Protein AF-0000000077150162 (afdb_homodimer)

InterPro domains:
  IPR000835 MarR-type HTH domain [PF01047] (30-87)
  IPR000835 MarR-type HTH domain [PS50995] (3-135)
  IPR000835 MarR-type HTH domain [SM00347] (23-123)
  IPR023187 Transcriptional regulator MarR-type, conserved site [PS01117] (62-96)
  IPR036388 Winged helix-like DNA-binding domain superfamily [G3DSA:1.10.10.10] (2-141)
  IPR036390 Winged helix DNA-binding domain superfamily [SSF46785] (6-136)

pLDDT: mean 90.45, std 6.94, range [43.41, 97.62]

Radius of gyration: 21.27 Å; Cα contacts (8 Å, |Δi|>4): 300; chains: 2; bounding box: 48×48×64 Å

Foldseek 3Di:
DDPCPVVVVVVVCVVVLVVLLQVLCVVVVHHPPLLVVLVVCVVVFFDWLVVVCVVVVHDSVVSVVNVVVCVVVVQWDWAADVPGRVIITIHGDPNVVVVNVVSVVSVVVSVCVVCPPPDPVRVVVVVVVVVVVVVCVVPDDPDD/DDPCPVVVVVVVVVVVLVVLLQVLCVVVVHHPPLLVVLVVCVVVFFDWLVVVCVVVVHDSVVSVVNVVVCVVVVQWDWAADVPGRPIITIHGDPVVVVVNVVSVVSVVVSVCVVCPPPDPVRVVVVVVVVVVVVVCVVPDDPDD

Structure (mmCIF, N/CA/C/O backbone):
data_AF-0000000077150162-model_v1
#
loop_
_entity.id
_entity.type
_entity.pdbx_description
1 polymer 'Transcriptional regulator, MarR family'
#
loop_
_atom_site.group_PDB
_atom_site.id
_atom_site.type_symbol
_atom_site.label_atom_id
_atom_site.label_alt_id
_atom_site.label_comp_id
_atom_site.label_asym_id
_atom_site.label_entity_id
_atom_site.label_seq_id
_atom_site.pdbx_PDB_ins_code
_atom_site.Cartn_x
_atom_site.Cartn_y
_atom_site.Cartn_z
_atom_site.occupancy
_atom_site.B_iso_or_equiv
_atom_site.auth_seq_id
_atom_site.auth_comp_id
_atom_site.auth_asym_id
_atom_site.auth_atom_id
_atom_site.pdbx_PDB_model_num
ATOM 1 N N . MET A 1 1 ? -20.656 9.492 11.039 1 71.88 1 MET A N 1
ATOM 2 C CA . MET A 1 1 ? -19.297 8.961 10.945 1 71.88 1 MET A CA 1
ATOM 3 C C . MET A 1 1 ? -18.266 10.07 11.086 1 71.88 1 MET A C 1
ATOM 5 O O . MET A 1 1 ? -18.453 11.18 10.586 1 71.88 1 MET A O 1
ATOM 9 N N . GLU A 1 2 ? -17.266 9.836 11.992 1 78.44 2 GLU A N 1
ATOM 10 C CA . GLU A 1 2 ? -16.219 10.836 12.188 1 78.44 2 GLU A CA 1
ATOM 11 C C . GLU A 1 2 ? -15.398 11.031 10.906 1 78.44 2 GLU A C 1
ATOM 13 O O . GLU A 1 2 ? -15.203 10.086 10.141 1 78.44 2 GLU A O 1
ATOM 18 N N . PRO A 1 3 ? -15.109 12.203 10.719 1 79.25 3 PRO A N 1
ATOM 19 C CA . PRO A 1 3 ? -14.289 12.445 9.531 1 79.25 3 PRO A CA 1
ATOM 20 C C . PRO A 1 3 ? -13.047 11.562 9.484 1 79.25 3 PRO A C 1
ATOM 22 O O . PRO A 1 3 ? -12.477 11.234 10.531 1 79.25 3 PRO A O 1
ATOM 25 N N . LYS A 1 4 ? -12.75 11.086 8.344 1 85.38 4 LYS A N 1
ATOM 26 C CA . LYS A 1 4 ? -11.523 10.352 8.031 1 85.38 4 LYS A CA 1
ATOM 27 C C . LYS A 1 4 ? -11.617 8.898 8.508 1 85.38 4 LYS A C 1
ATOM 29 O O . LYS A 1 4 ? -10.695 8.109 8.297 1 85.38 4 LYS A O 1
ATOM 34 N N . GLU A 1 5 ? -12.758 8.602 9.156 1 86.38 5 GLU A N 1
ATOM 35 C CA . GLU A 1 5 ? -12.852 7.254 9.711 1 86.38 5 GLU A CA 1
ATOM 36 C C . GLU A 1 5 ? -12.742 6.199 8.609 1 86.38 5 GLU A C 1
ATOM 38 O O . GLU A 1 5 ? -12.039 5.199 8.773 1 86.38 5 GLU A O 1
ATOM 43 N N . LEU A 1 6 ? -13.453 6.426 7.52 1 87.38 6 LEU A N 1
ATOM 44 C CA . LEU A 1 6 ? -13.453 5.465 6.418 1 87.38 6 LEU A CA 1
ATOM 45 C C . LEU A 1 6 ? -12.094 5.414 5.742 1 87.38 6 LEU A C 1
ATOM 47 O O . LEU A 1 6 ? -11.617 4.34 5.371 1 87.38 6 LEU A O 1
ATOM 51 N N . ASN A 1 7 ? -11.539 6.539 5.641 1 87.38 7 ASN A N 1
ATOM 52 C CA . ASN A 1 7 ? -10.195 6.629 5.074 1 87.38 7 ASN A CA 1
ATOM 53 C C . ASN A 1 7 ? -9.18 5.859 5.91 1 87.38 7 ASN A C 1
ATOM 55 O O . ASN A 1 7 ? -8.359 5.109 5.371 1 87.38 7 ASN A O 1
ATOM 59 N N . LEU A 1 8 ? -9.328 6.043 7.207 1 86.5 8 LEU A N 1
ATOM 60 C CA . LEU A 1 8 ? -8.414 5.359 8.117 1 86.5 8 LEU A CA 1
ATOM 61 C C . LEU A 1 8 ? -8.594 3.848 8.031 1 86.5 8 LEU A C 1
ATOM 63 O O . LEU A 1 8 ? -7.605 3.104 8.055 1 86.5 8 LEU A O 1
ATOM 67 N N . LEU A 1 9 ? -9.758 3.438 7.895 1 89.25 9 LEU A N 1
ATOM 68 C CA . LEU A 1 9 ? -10.039 2.01 7.789 1 89.25 9 LEU A CA 1
ATOM 69 C C . LEU A 1 9 ? -9.484 1.441 6.488 1 89.25 9 LEU A C 1
ATOM 71 O O . LEU A 1 9 ? -8.93 0.342 6.473 1 89.25 9 LEU A O 1
ATOM 75 N N . LEU A 1 10 ? -9.672 2.135 5.43 1 90.62 10 LEU A N 1
ATOM 76 C CA . LEU A 1 10 ? -9.133 1.708 4.141 1 90.62 10 LEU A CA 1
ATOM 77 C C . LEU A 1 10 ? -7.617 1.559 4.203 1 90.62 10 LEU A C 1
ATOM 79 O O . LEU A 1 10 ? -7.066 0.566 3.723 1 90.62 10 LEU A O 1
ATOM 83 N N . ILE A 1 11 ? -6.973 2.469 4.852 1 87.25 11 ILE A N 1
ATOM 84 C CA . ILE A 1 11 ? -5.523 2.457 5 1 87.25 11 ILE A CA 1
ATOM 85 C C . ILE A 1 11 ? -5.102 1.258 5.844 1 87.25 11 ILE A C 1
ATOM 87 O O . ILE A 1 11 ? -4.172 0.532 5.484 1 87.25 11 ILE A O 1
ATOM 91 N N . LYS A 1 12 ? -5.809 1.046 6.918 1 88.62 12 LYS A N 1
ATOM 92 C CA . LYS A 1 12 ? -5.492 -0.059 7.816 1 88.62 12 LYS A CA 1
ATOM 93 C C . LYS A 1 12 ? -5.668 -1.405 7.121 1 88.62 12 LYS A C 1
ATOM 95 O O . LYS A 1 12 ? -4.84 -2.305 7.273 1 88.62 12 LYS A O 1
ATOM 100 N N . VAL A 1 13 ? -6.742 -1.544 6.363 1 92.44 13 VAL A N 1
ATOM 101 C CA . VAL A 1 13 ? -7.004 -2.777 5.629 1 92.44 13 VAL A CA 1
ATOM 102 C C . VAL A 1 13 ? -5.906 -3.006 4.594 1 92.44 13 VAL A C 1
ATOM 104 O O . VAL A 1 13 ? -5.379 -4.117 4.477 1 92.44 13 VAL A O 1
ATOM 107 N N . GLY A 1 14 ? -5.602 -1.965 3.852 1 90.44 14 GLY A N 1
ATOM 108 C CA . GLY A 1 14 ? -4.523 -2.076 2.883 1 90.44 14 GLY A CA 1
ATOM 109 C C . GLY A 1 14 ? -3.201 -2.486 3.506 1 90.44 14 GLY A C 1
ATOM 110 O O . GLY A 1 14 ? -2.48 -3.318 2.951 1 90.44 14 GLY A O 1
ATOM 111 N N . ALA A 1 15 ? -2.879 -1.91 4.641 1 86.44 15 ALA A N 1
ATOM 112 C CA . ALA A 1 15 ? -1.613 -2.17 5.32 1 86.44 15 ALA A CA 1
ATOM 113 C C . ALA A 1 15 ? -1.542 -3.611 5.816 1 86.44 15 ALA A C 1
ATOM 115 O O . ALA A 1 15 ? -0.545 -4.301 5.594 1 86.44 15 ALA A O 1
ATOM 116 N N . ILE A 1 16 ? -2.555 -4 6.48 1 89.19 16 ILE A N 1
ATOM 117 C CA . ILE A 1 16 ? -2.533 -5.348 7.043 1 89.19 16 ILE A CA 1
ATOM 118 C C . ILE A 1 16 ? -2.586 -6.379 5.918 1 89.19 16 ILE A C 1
ATOM 120 O O . ILE A 1 16 ? -1.964 -7.438 6.012 1 89.19 16 ILE A O 1
ATOM 124 N N . HIS A 1 17 ? -3.375 -6.164 4.879 1 91.88 17 HIS A N 1
ATOM 125 C CA . HIS A 1 17 ? -3.416 -7.035 3.709 1 91.88 17 HIS A CA 1
ATOM 126 C C . HIS A 1 17 ? -2.025 -7.223 3.111 1 91.88 17 HIS A C 1
ATOM 128 O O . HIS A 1 17 ? -1.618 -8.352 2.818 1 91.88 17 HIS A O 1
ATOM 134 N N . ARG A 1 18 ? -1.363 -6.176 2.893 1 88.25 18 ARG A N 1
ATOM 135 C CA . ARG A 1 18 ? -0.017 -6.215 2.332 1 88.25 18 ARG A CA 1
ATOM 136 C C . ARG A 1 18 ? 0.928 -7.008 3.227 1 88.25 18 ARG A C 1
ATOM 138 O O . ARG A 1 18 ? 1.722 -7.816 2.74 1 88.25 18 ARG A O 1
ATOM 145 N N . ARG A 1 19 ? 0.828 -6.754 4.48 1 88.38 19 ARG A N 1
ATOM 146 C CA . ARG A 1 19 ? 1.697 -7.438 5.434 1 88.38 19 ARG A CA 1
ATOM 147 C C . ARG A 1 19 ? 1.446 -8.945 5.426 1 88.38 19 ARG A C 1
ATOM 149 O O . ARG A 1 19 ? 2.389 -9.734 5.367 1 88.38 19 ARG A O 1
ATOM 156 N N . LYS A 1 20 ? 0.223 -9.281 5.516 1 90.19 20 LYS A N 1
ATOM 157 C CA . LYS A 1 20 ? -0.131 -10.695 5.535 1 90.19 20 LYS A CA 1
ATOM 158 C C . LYS A 1 20 ? 0.252 -11.375 4.223 1 90.19 20 LYS A C 1
ATOM 160 O O . LYS A 1 20 ? 0.772 -12.492 4.227 1 90.19 20 LYS A O 1
ATOM 165 N N . SER A 1 21 ? 0.033 -10.742 3.115 1 91.88 21 SER A N 1
ATOM 166 C CA . SER A 1 21 ? 0.43 -11.273 1.817 1 91.88 21 SER A CA 1
ATOM 167 C C . SER A 1 21 ? 1.943 -11.445 1.728 1 91.88 21 SER A C 1
ATOM 169 O O . SER A 1 21 ? 2.434 -12.484 1.277 1 91.88 21 SER A O 1
ATOM 171 N N . ALA A 1 22 ? 2.633 -10.453 2.178 1 89.25 22 ALA A N 1
ATOM 172 C CA . ALA A 1 22 ? 4.094 -10.484 2.152 1 89.25 22 ALA A CA 1
ATOM 173 C C . ALA A 1 22 ? 4.625 -11.672 2.957 1 89.25 22 ALA A C 1
ATOM 175 O O . ALA A 1 22 ? 5.562 -12.344 2.527 1 89.25 22 ALA A O 1
ATOM 176 N N . ASN A 1 23 ? 4.02 -11.852 4.082 1 90.44 23 ASN A N 1
ATOM 177 C CA . ASN A 1 23 ? 4.414 -12.984 4.914 1 90.44 23 ASN A CA 1
ATOM 178 C C . ASN A 1 23 ? 4.227 -14.312 4.176 1 90.44 23 ASN A C 1
ATOM 180 O O . ASN A 1 23 ? 5.074 -15.203 4.27 1 90.44 23 ASN A O 1
ATOM 184 N N . GLU A 1 24 ? 3.189 -14.43 3.49 1 92.56 24 GLU A N 1
ATOM 185 C CA . GLU A 1 24 ? 2.924 -15.648 2.73 1 92.56 24 GLU A CA 1
ATOM 186 C C . GLU A 1 24 ? 3.893 -15.789 1.56 1 92.56 24 GLU A C 1
ATOM 188 O O . GLU A 1 24 ? 4.359 -16.891 1.264 1 92.56 24 GLU A O 1
ATOM 193 N N . PHE A 1 25 ? 4.184 -14.703 0.951 1 92.5 25 PHE A N 1
ATOM 194 C CA . PHE A 1 25 ? 5.133 -14.719 -0.156 1 92.5 25 PHE A CA 1
ATOM 195 C C . PHE A 1 25 ? 6.52 -15.133 0.325 1 92.5 25 PHE A C 1
ATOM 197 O O . PHE A 1 25 ? 7.215 -15.898 -0.345 1 92.5 25 PHE A O 1
ATOM 204 N N . MET A 1 26 ? 6.859 -14.641 1.448 1 90.69 26 MET A N 1
ATOM 205 C CA . MET A 1 26 ? 8.172 -14.938 2.012 1 90.69 26 MET A CA 1
ATOM 206 C C . MET A 1 26 ? 8.328 -16.422 2.281 1 90.69 26 MET A C 1
ATOM 208 O O . MET A 1 26 ? 9.406 -16.984 2.092 1 90.69 26 MET A O 1
ATOM 212 N N . LYS A 1 27 ? 7.293 -17.031 2.68 1 92.06 27 LYS A N 1
ATOM 213 C CA . LYS A 1 27 ? 7.309 -18.469 2.916 1 92.06 27 LYS A CA 1
ATOM 214 C C . LYS A 1 27 ? 7.59 -19.234 1.624 1 92.06 27 LYS A C 1
ATOM 216 O O . 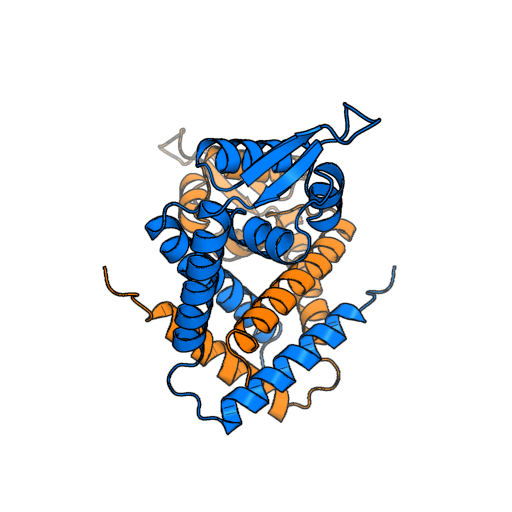LYS A 1 27 ? 7.988 -20.406 1.661 1 92.06 27 LYS A O 1
ATOM 221 N N . GLN A 1 28 ? 7.32 -18.594 0.536 1 92.19 28 GLN A N 1
ATOM 222 C CA . GLN A 1 28 ? 7.531 -19.219 -0.767 1 92.19 28 GLN A CA 1
ATOM 223 C C . GLN A 1 28 ? 8.773 -18.656 -1.45 1 92.19 28 GLN A C 1
ATOM 225 O O . GLN A 1 28 ? 8.914 -18.75 -2.672 1 92.19 28 GLN A O 1
ATOM 230 N N . GLU A 1 29 ? 9.594 -17.891 -0.661 1 91.56 29 GLU A N 1
ATOM 231 C CA . GLU A 1 29 ? 10.867 -17.344 -1.112 1 91.56 29 GLU A CA 1
ATOM 232 C C . GLU A 1 29 ? 10.664 -16.266 -2.176 1 91.56 29 GLU A C 1
ATOM 234 O O . GLU A 1 29 ? 11.422 -16.188 -3.141 1 91.56 29 GLU A O 1
ATOM 239 N N . LEU A 1 30 ? 9.531 -15.648 -2.08 1 91.44 30 LEU A N 1
ATOM 240 C CA . LEU A 1 30 ? 9.266 -14.508 -2.945 1 91.44 30 LEU A CA 1
ATOM 241 C C . LEU A 1 30 ? 9.375 -13.203 -2.17 1 91.44 30 LEU A C 1
ATOM 243 O O . LEU A 1 30 ? 8.789 -13.062 -1.093 1 91.44 30 LEU A O 1
ATOM 247 N N . SER A 1 31 ? 10.203 -12.344 -2.656 1 84.44 31 SER A N 1
ATOM 248 C CA . SER A 1 31 ? 10.398 -11.055 -2 1 84.44 31 SER A CA 1
ATOM 249 C C . SER A 1 31 ? 9.445 -10 -2.555 1 84.44 31 SER A C 1
ATOM 251 O O . SER A 1 31 ? 8.695 -10.266 -3.494 1 84.44 31 SER A O 1
ATOM 253 N N . SER A 1 32 ? 9.656 -8.773 -1.962 1 79.94 32 SER A N 1
ATOM 254 C CA . SER A 1 32 ? 8.773 -7.68 -2.344 1 79.94 32 SER A CA 1
ATOM 255 C C . SER A 1 32 ? 8.914 -7.344 -3.824 1 79.94 32 SER A C 1
ATOM 257 O O . SER A 1 32 ? 10.023 -7.363 -4.367 1 79.94 32 SER A O 1
ATOM 259 N N . GLY A 1 33 ? 7.797 -7.223 -4.504 1 86.94 33 GLY A N 1
ATOM 260 C CA . GLY A 1 33 ? 7.773 -6.82 -5.902 1 86.94 33 GLY A CA 1
ATOM 261 C C . GLY A 1 33 ? 7.711 -7.992 -6.859 1 86.94 33 GLY A C 1
ATOM 262 O O . GLY A 1 33 ? 7.211 -7.859 -7.98 1 86.94 33 GLY A O 1
ATOM 263 N N . GLN A 1 34 ? 8.25 -9.125 -6.449 1 92.06 34 GLN A N 1
ATOM 264 C CA . GLN A 1 34 ? 8.352 -10.273 -7.344 1 92.06 34 GLN A CA 1
ATOM 265 C C . GLN A 1 34 ? 6.965 -10.797 -7.723 1 92.06 34 GLN A C 1
ATOM 267 O O . GLN A 1 34 ? 6.707 -11.102 -8.891 1 92.06 34 GLN A O 1
ATOM 272 N N . PRO A 1 35 ? 6.102 -10.898 -6.73 1 92.06 35 PRO A N 1
ATOM 273 C CA . PRO A 1 35 ? 4.762 -11.359 -7.102 1 92.06 35 PRO A CA 1
ATOM 274 C C . PRO A 1 35 ? 4.105 -10.477 -8.156 1 92.06 35 PRO A C 1
ATOM 276 O O . PRO A 1 35 ? 3.465 -10.992 -9.078 1 92.06 35 PRO A O 1
ATOM 279 N N . ARG A 1 36 ? 4.285 -9.336 -8.07 1 88.25 36 ARG A N 1
ATOM 280 C CA . ARG A 1 36 ? 3.729 -8.391 -9.039 1 88.25 36 ARG A CA 1
ATOM 281 C C . ARG A 1 36 ? 4.371 -8.578 -10.406 1 88.25 36 ARG A C 1
ATOM 283 O O . ARG A 1 36 ? 3.684 -8.531 -11.43 1 88.25 36 ARG A O 1
ATOM 290 N N . ILE A 1 37 ? 5.617 -8.703 -10.414 1 92.12 37 ILE A N 1
ATOM 291 C CA . ILE A 1 37 ? 6.336 -8.891 -11.672 1 92.12 37 ILE A CA 1
ATOM 292 C C . ILE A 1 37 ? 5.898 -10.203 -12.328 1 92.12 37 ILE A C 1
ATOM 294 O O . ILE A 1 37 ? 5.699 -10.258 -13.539 1 92.12 37 ILE A O 1
ATOM 298 N N . LEU A 1 38 ? 5.777 -11.219 -11.508 1 94.31 38 LEU A N 1
ATOM 299 C CA . LEU A 1 38 ? 5.309 -12.5 -12.023 1 94.31 38 LEU A CA 1
ATOM 300 C C . LEU A 1 38 ? 3.947 -12.352 -12.695 1 94.31 38 LEU A C 1
ATOM 302 O O . LEU A 1 38 ? 3.721 -12.891 -13.781 1 94.31 38 LEU A O 1
ATOM 306 N N . ASN A 1 39 ? 3.117 -11.625 -12.086 1 90.38 39 ASN A N 1
ATOM 307 C CA . ASN A 1 39 ? 1.794 -11.383 -12.656 1 90.38 39 ASN A CA 1
ATOM 308 C C . ASN A 1 39 ? 1.88 -10.617 -13.969 1 90.38 39 ASN A C 1
ATOM 310 O O . ASN A 1 39 ? 1.205 -10.961 -14.945 1 90.38 39 ASN A O 1
ATOM 314 N N . TYR A 1 40 ? 2.627 -9.633 -13.977 1 90.06 40 TYR A N 1
ATOM 315 C CA . TYR A 1 40 ? 2.803 -8.805 -15.164 1 90.06 40 TYR A CA 1
ATOM 316 C C . TYR A 1 40 ? 3.348 -9.641 -16.328 1 90.06 40 TYR A C 1
ATOM 318 O O . TYR A 1 40 ? 2.826 -9.57 -17.438 1 90.06 40 TYR A O 1
ATOM 326 N N . LEU A 1 41 ? 4.34 -10.406 -16.062 1 93.75 41 LEU A N 1
ATOM 327 C CA . LEU A 1 41 ? 5 -11.195 -17.094 1 93.75 41 LEU A CA 1
ATOM 328 C C . LEU A 1 41 ? 4.082 -12.305 -17.594 1 93.75 41 LEU A C 1
ATOM 330 O O . LEU A 1 41 ? 4.164 -12.695 -18.766 1 93.75 41 LEU A O 1
ATOM 334 N N . PHE A 1 42 ? 3.299 -12.781 -16.703 1 92.31 42 PHE A N 1
ATOM 335 C CA . PHE A 1 42 ? 2.334 -13.797 -17.109 1 92.31 42 PHE A CA 1
ATOM 336 C C . PHE A 1 42 ? 1.442 -13.281 -18.234 1 92.31 42 PHE A C 1
ATOM 338 O O . PHE A 1 42 ? 1.129 -14.016 -19.172 1 92.31 42 PHE A O 1
ATOM 345 N N . GLN A 1 43 ? 1.099 -12.039 -18.156 1 89.31 43 GLN A N 1
ATOM 346 C CA . GLN A 1 43 ? 0.229 -11.43 -19.156 1 89.31 43 GLN A CA 1
ATOM 347 C C . GLN A 1 43 ? 1.043 -10.828 -20.312 1 89.31 43 GLN A C 1
ATOM 349 O O . GLN A 1 43 ? 0.521 -10.617 -21.406 1 89.31 43 GLN A O 1
ATOM 354 N N . ASN A 1 44 ? 2.268 -10.484 -20.047 1 90.81 44 ASN A N 1
ATOM 355 C CA . ASN A 1 44 ? 3.139 -9.805 -21 1 90.81 44 ASN A CA 1
ATOM 356 C C . ASN A 1 44 ? 4.465 -10.539 -21.172 1 90.81 44 ASN A C 1
ATOM 358 O O . ASN A 1 44 ? 5.531 -9.93 -21.078 1 90.81 44 ASN A O 1
ATOM 362 N N . ASN A 1 45 ? 4.309 -11.812 -21.328 1 89.62 45 ASN A N 1
ATOM 363 C CA . ASN A 1 45 ? 5.531 -12.594 -21.469 1 89.62 45 ASN A CA 1
ATOM 364 C C . ASN A 1 45 ? 6.352 -12.156 -22.672 1 89.62 45 ASN A C 1
ATOM 366 O O . ASN A 1 45 ? 5.824 -12.055 -23.781 1 89.62 45 ASN A O 1
ATOM 370 N N . GLY A 1 46 ? 7.555 -11.812 -22.406 1 88.81 46 GLY A N 1
ATOM 371 C CA . GLY A 1 46 ? 8.414 -11.352 -23.5 1 88.81 46 GLY A CA 1
ATOM 372 C C . GLY A 1 46 ? 8.461 -9.836 -23.609 1 88.81 46 GLY A C 1
ATOM 373 O O . GLY A 1 46 ? 8.945 -9.297 -24.594 1 88.81 46 GLY A O 1
ATOM 374 N N . CYS A 1 47 ? 8.047 -9.188 -22.609 1 90.44 47 CYS A N 1
ATOM 375 C CA . CYS A 1 47 ? 8.07 -7.727 -22.625 1 90.44 47 CYS A CA 1
ATOM 376 C C . CYS A 1 47 ? 9.484 -7.195 -22.438 1 90.44 47 CYS A C 1
ATOM 378 O O . CYS A 1 47 ? 10.367 -7.918 -21.969 1 90.44 47 CYS A O 1
ATOM 380 N N . ILE A 1 48 ? 9.633 -5.93 -22.891 1 92.75 48 ILE A N 1
ATOM 381 C CA . ILE A 1 48 ? 10.922 -5.262 -22.75 1 92.75 48 ILE A CA 1
ATOM 382 C C . ILE A 1 48 ? 11.094 -4.758 -21.328 1 92.75 48 ILE A C 1
ATOM 384 O O . ILE A 1 48 ? 10.156 -4.211 -20.734 1 92.75 48 ILE A O 1
ATOM 388 N N . GLN A 1 49 ? 12.305 -5 -20.828 1 93.38 49 GLN A N 1
ATOM 389 C CA . GLN A 1 49 ? 12.578 -4.668 -19.438 1 93.38 49 GLN A CA 1
ATOM 390 C C . GLN A 1 49 ? 12.203 -3.221 -19.125 1 93.38 49 GLN A C 1
ATOM 392 O O . GLN A 1 49 ? 11.609 -2.934 -18.094 1 93.38 49 GLN A O 1
ATOM 397 N N . ARG A 1 50 ? 12.453 -2.305 -20.016 1 89.62 50 ARG A N 1
ATOM 398 C CA . ARG A 1 50 ? 12.195 -0.887 -19.797 1 89.62 50 ARG A CA 1
ATOM 399 C C . ARG A 1 50 ? 10.695 -0.621 -19.672 1 89.62 50 ARG A C 1
ATOM 401 O O . ARG A 1 50 ? 10.289 0.309 -18.969 1 89.62 50 ARG A O 1
ATOM 408 N N . GLU A 1 51 ? 9.93 -1.456 -20.328 1 89.06 51 GLU A N 1
ATOM 409 C CA . GLU A 1 51 ? 8.484 -1.305 -20.281 1 89.06 51 GLU A CA 1
ATOM 410 C C . GLU A 1 51 ? 7.93 -1.67 -18.906 1 89.06 51 GLU A C 1
ATOM 412 O O . GLU A 1 51 ? 6.922 -1.115 -18.469 1 89.06 51 GLU A O 1
ATOM 417 N N . ILE A 1 52 ? 8.602 -2.584 -18.234 1 90.19 52 ILE A N 1
ATOM 418 C CA . ILE A 1 52 ? 8.188 -2.99 -16.891 1 90.19 52 ILE A CA 1
ATOM 419 C C . ILE A 1 52 ? 8.367 -1.824 -15.922 1 90.19 52 ILE A C 1
ATOM 421 O O . ILE A 1 52 ? 7.48 -1.541 -15.117 1 90.19 52 ILE A O 1
ATOM 425 N N . ALA A 1 53 ? 9.492 -1.173 -16.047 1 88.19 53 ALA A N 1
ATOM 426 C CA . ALA A 1 53 ? 9.781 -0.026 -15.188 1 88.19 53 ALA A CA 1
ATOM 427 C C . ALA A 1 53 ? 8.734 1.068 -15.359 1 88.19 53 ALA A C 1
ATOM 429 O O . ALA A 1 53 ? 8.273 1.659 -14.383 1 88.19 53 ALA A O 1
ATOM 430 N N . VAL A 1 54 ? 8.305 1.313 -16.609 1 83.31 54 VAL A N 1
ATOM 431 C CA . VAL A 1 54 ? 7.316 2.332 -16.938 1 83.31 54 VAL A CA 1
ATOM 432 C C . VAL A 1 54 ? 5.961 1.951 -16.344 1 83.31 54 VAL A C 1
ATOM 434 O O . VAL A 1 54 ? 5.32 2.762 -15.672 1 83.31 54 VAL A O 1
ATOM 437 N N . ASP A 1 55 ? 5.633 0.69 -16.531 1 80.69 55 ASP A N 1
ATOM 438 C CA . ASP A 1 55 ? 4.328 0.214 -16.078 1 80.69 55 ASP A CA 1
ATOM 439 C C . ASP A 1 55 ? 4.242 0.202 -14.547 1 80.69 55 ASP A C 1
ATOM 441 O O . ASP A 1 55 ? 3.176 0.442 -13.977 1 80.69 55 ASP A O 1
ATOM 445 N N . PHE A 1 56 ? 5.32 -0.026 -13.898 1 79.88 56 PHE A N 1
ATOM 446 C CA . PHE A 1 56 ? 5.336 -0.125 -12.438 1 79.88 56 PHE A CA 1
ATOM 447 C C . PHE A 1 56 ? 5.641 1.229 -11.812 1 79.88 56 PHE A C 1
ATOM 449 O O . PHE A 1 56 ? 5.605 1.37 -10.586 1 79.88 56 PHE A O 1
ATOM 456 N N . ASN A 1 57 ? 5.824 2.178 -12.602 1 78.38 57 ASN A N 1
ATOM 457 C CA . ASN A 1 57 ? 6.203 3.504 -12.125 1 78.38 57 ASN A CA 1
ATOM 458 C C . ASN A 1 57 ? 7.375 3.432 -11.141 1 78.38 57 ASN A C 1
ATOM 460 O O . ASN A 1 57 ? 7.312 4.008 -10.055 1 78.38 57 ASN A O 1
ATOM 464 N N . MET A 1 58 ? 8.344 2.676 -11.445 1 81.31 58 MET A N 1
ATOM 465 C CA . MET A 1 58 ? 9.562 2.508 -10.656 1 81.31 58 MET A CA 1
ATOM 466 C C . MET A 1 58 ? 10.781 2.939 -11.461 1 81.31 58 MET A C 1
ATOM 468 O O . MET A 1 58 ? 10.742 2.973 -12.695 1 81.31 58 MET A O 1
ATOM 472 N N . GLU A 1 59 ? 11.773 3.227 -10.75 1 85.31 59 GLU A N 1
ATOM 473 C CA . GLU A 1 59 ? 13.039 3.561 -11.398 1 85.31 59 GLU A CA 1
ATOM 474 C C . GLU A 1 59 ? 13.664 2.332 -12.047 1 85.31 59 GLU A C 1
ATOM 476 O O . GLU A 1 59 ? 13.617 1.232 -11.492 1 85.31 59 GLU A O 1
ATOM 481 N N . PRO A 1 60 ? 14.273 2.598 -13.141 1 88.19 60 PRO A N 1
ATOM 482 C CA . PRO A 1 60 ? 14.891 1.485 -13.867 1 88.19 60 PRO A CA 1
ATOM 483 C C . PRO A 1 60 ? 15.859 0.681 -13.008 1 88.19 60 PRO A C 1
ATOM 485 O O . PRO A 1 60 ? 15.891 -0.55 -13.086 1 88.19 60 PRO A O 1
ATOM 488 N N . ALA A 1 61 ? 16.578 1.343 -12.234 1 88.38 61 ALA A N 1
ATOM 489 C CA . ALA A 1 61 ? 17.547 0.66 -11.383 1 88.38 61 ALA A CA 1
ATOM 490 C C . ALA A 1 61 ? 16.859 -0.281 -10.406 1 88.38 61 ALA A C 1
ATOM 492 O O . ALA A 1 61 ? 17.359 -1.376 -10.125 1 88.38 61 ALA A O 1
ATOM 493 N N . SER A 1 62 ? 15.695 0.089 -9.867 1 86.88 62 SER A N 1
ATOM 494 C CA . SER A 1 62 ? 14.93 -0.717 -8.922 1 86.88 62 SER A CA 1
ATOM 495 C C . SER A 1 62 ? 14.383 -1.98 -9.586 1 86.88 62 SER A C 1
ATOM 497 O O . SER A 1 62 ? 14.461 -3.068 -9.008 1 86.88 62 SER A O 1
ATOM 499 N N . ILE A 1 63 ? 13.953 -1.774 -10.742 1 91 63 ILE A N 1
ATOM 500 C CA . ILE A 1 63 ? 13.406 -2.908 -11.477 1 91 63 ILE A CA 1
ATOM 501 C C . ILE A 1 63 ? 14.523 -3.889 -11.82 1 91 63 ILE A C 1
ATOM 503 O O . ILE A 1 63 ? 14.352 -5.105 -11.719 1 91 63 ILE A O 1
ATOM 507 N N . THR A 1 64 ? 15.641 -3.309 -12.242 1 92.75 64 THR A N 1
ATOM 508 C CA . THR A 1 64 ? 16.781 -4.145 -12.586 1 92.75 64 THR A CA 1
ATOM 509 C C . THR A 1 64 ? 17.188 -5.023 -11.406 1 92.75 64 THR A C 1
ATOM 511 O O . THR A 1 64 ? 17.469 -6.215 -11.578 1 92.75 64 THR A O 1
ATOM 514 N N . SER A 1 65 ? 17.156 -4.457 -10.305 1 93.31 65 SER A N 1
ATOM 515 C CA . SER A 1 65 ? 17.531 -5.203 -9.102 1 93.31 65 SER A CA 1
ATOM 516 C C . SER A 1 65 ? 16.562 -6.352 -8.844 1 93.31 65 SER A C 1
ATOM 518 O O . SER A 1 65 ? 16.984 -7.469 -8.539 1 93.31 65 SER A O 1
ATOM 520 N N . VAL A 1 66 ? 15.336 -6.137 -8.969 1 93.06 66 VAL A N 1
ATOM 521 C CA . VAL A 1 66 ? 14.32 -7.156 -8.742 1 93.06 66 VAL A CA 1
ATOM 522 C C . VAL A 1 66 ? 14.43 -8.25 -9.797 1 93.06 66 VAL A C 1
ATOM 524 O O . VAL A 1 66 ? 14.398 -9.438 -9.477 1 93.06 66 VAL A O 1
ATOM 527 N N . LEU A 1 67 ? 14.672 -7.809 -10.977 1 95.12 67 LEU A N 1
ATOM 528 C CA . LEU A 1 67 ? 14.789 -8.766 -12.07 1 95.12 67 LEU A CA 1
ATOM 529 C C . LEU A 1 67 ? 16.047 -9.617 -11.914 1 95.12 67 LEU A C 1
ATOM 531 O O . LEU A 1 67 ? 16.031 -10.812 -12.219 1 95.12 67 LEU A O 1
ATOM 535 N N . ASN A 1 68 ? 17.125 -8.977 -11.523 1 95.62 68 ASN A N 1
ATOM 536 C CA . ASN A 1 68 ? 18.359 -9.727 -11.258 1 95.62 68 ASN A CA 1
ATOM 537 C C . ASN A 1 68 ? 18.125 -10.836 -10.242 1 95.62 68 ASN A C 1
ATOM 539 O O . ASN A 1 68 ? 18.547 -11.977 -10.445 1 95.62 68 ASN A O 1
ATOM 543 N N . SER A 1 69 ? 17.422 -10.484 -9.234 1 95.19 69 SER A N 1
ATOM 544 C CA . SER A 1 69 ? 17.125 -11.469 -8.195 1 95.19 69 SER A CA 1
ATOM 545 C C . SER A 1 69 ? 16.25 -12.594 -8.734 1 95.19 69 SER A C 1
ATOM 547 O O . SER A 1 69 ? 16.453 -13.766 -8.398 1 95.19 69 SER A O 1
ATOM 549 N N . MET A 1 70 ? 15.344 -12.289 -9.531 1 96.12 70 MET A N 1
ATOM 550 C CA . MET A 1 70 ? 14.438 -13.273 -10.102 1 96.12 70 MET A CA 1
ATOM 551 C C . MET A 1 70 ? 15.172 -14.18 -11.094 1 96.12 70 MET A C 1
ATOM 553 O O . MET A 1 70 ? 14.883 -15.375 -11.172 1 96.12 70 MET A O 1
ATOM 557 N N . GLU A 1 71 ? 16.047 -13.578 -11.828 1 96.81 71 GLU A N 1
ATOM 558 C CA . GLU A 1 71 ? 16.844 -14.352 -12.773 1 96.81 71 GLU A CA 1
ATOM 559 C C . GLU A 1 71 ? 17.766 -15.32 -12.039 1 96.81 71 GLU A C 1
ATOM 561 O O . GLU A 1 71 ? 17.891 -16.484 -12.43 1 96.81 71 GLU A O 1
ATOM 566 N N . LYS A 1 72 ? 18.359 -14.836 -11.047 1 96.19 72 LYS A N 1
ATOM 567 C CA . LYS A 1 72 ? 19.219 -15.672 -10.219 1 96.19 72 LYS A CA 1
ATOM 568 C C . LYS A 1 72 ? 18.438 -16.844 -9.609 1 96.19 72 LYS A C 1
ATOM 570 O O . LYS A 1 72 ? 18.969 -17.953 -9.492 1 96.19 72 LYS A O 1
ATOM 575 N N . ALA A 1 73 ? 17.203 -16.609 -9.312 1 95.25 73 ALA A N 1
ATOM 576 C CA . ALA A 1 73 ? 16.344 -17.625 -8.719 1 95.25 73 ALA A CA 1
ATOM 577 C C . ALA A 1 73 ? 15.773 -18.562 -9.781 1 95.25 73 ALA A C 1
ATOM 579 O O . ALA A 1 73 ? 15.078 -19.531 -9.461 1 95.25 73 ALA A O 1
ATOM 580 N N . GLY A 1 74 ? 16.062 -18.219 -11.031 1 96.69 74 GLY A N 1
ATOM 581 C CA . GLY A 1 74 ? 15.641 -19.062 -12.133 1 96.69 74 GLY A CA 1
ATOM 582 C C . GLY A 1 74 ? 14.195 -18.844 -12.531 1 96.69 74 GLY A C 1
ATOM 583 O O . GLY A 1 74 ? 13.594 -19.703 -13.188 1 96.69 74 GLY A O 1
ATOM 584 N N . LEU A 1 75 ? 13.562 -17.75 -12.164 1 97.06 75 LEU A N 1
ATOM 585 C CA . LEU A 1 75 ? 12.148 -17.5 -12.414 1 97.06 75 LEU A CA 1
ATOM 586 C C . LEU A 1 75 ? 11.945 -16.859 -13.789 1 97.06 75 LEU A C 1
ATOM 5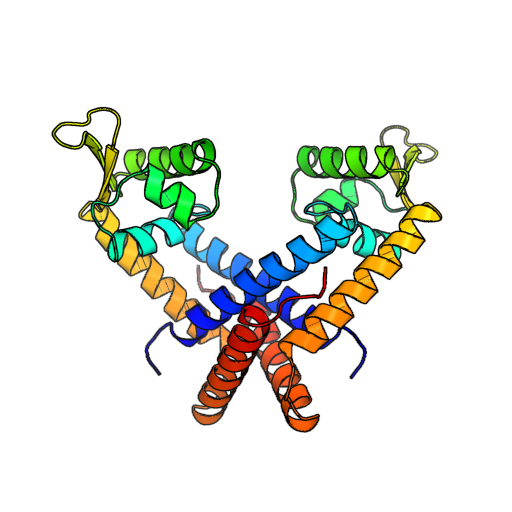88 O O . LEU A 1 75 ? 10.883 -17 -14.391 1 97.06 75 LEU A O 1
ATOM 592 N N . ILE A 1 76 ? 12.945 -16.172 -14.18 1 97.62 76 ILE A N 1
ATOM 593 C CA . ILE A 1 76 ? 12.867 -15.484 -15.469 1 97.62 76 ILE A CA 1
ATOM 594 C C . ILE A 1 76 ? 14.188 -15.633 -16.219 1 97.62 76 ILE A C 1
ATOM 596 O O . ILE A 1 76 ? 15.188 -16.078 -15.641 1 97.62 76 ILE A O 1
ATOM 600 N N . VAL A 1 77 ? 14.172 -15.32 -17.469 1 97.31 77 VAL A N 1
ATOM 601 C CA . VAL A 1 77 ? 15.367 -15.18 -18.297 1 97.31 77 VAL A CA 1
ATOM 602 C C . VAL A 1 77 ? 15.297 -13.867 -19.078 1 97.31 77 VAL A C 1
ATOM 604 O O . VAL A 1 77 ? 14.211 -13.375 -19.391 1 97.31 77 VAL A O 1
ATOM 607 N N . ARG A 1 78 ? 16.344 -13.289 -19.234 1 95.88 78 ARG A N 1
ATOM 608 C CA . ARG A 1 78 ? 16.438 -12.078 -20.047 1 95.88 78 ARG A CA 1
ATOM 609 C C . ARG A 1 78 ? 17.344 -12.305 -21.25 1 95.88 78 ARG A C 1
ATOM 611 O O . ARG A 1 78 ? 18.438 -12.867 -21.125 1 95.88 78 ARG A O 1
ATOM 618 N N . GLU A 1 79 ? 16.859 -11.898 -22.344 1 94.44 79 GLU A N 1
ATOM 619 C CA . GLU A 1 79 ? 17.609 -12.07 -23.578 1 94.44 79 GLU A CA 1
ATOM 620 C C . GLU A 1 79 ? 17.594 -10.789 -24.422 1 94.44 79 GLU A C 1
ATOM 622 O O . GLU A 1 79 ? 16.578 -10.094 -24.469 1 94.44 79 GLU A O 1
ATOM 627 N N . PRO A 1 80 ? 18.703 -10.547 -25.078 1 92.94 80 PRO A N 1
ATOM 628 C CA . PRO A 1 80 ? 18.719 -9.383 -25.953 1 92.94 80 PRO A CA 1
ATOM 629 C C . PRO A 1 80 ? 17.734 -9.516 -27.125 1 92.94 80 PRO A C 1
ATOM 631 O O . PRO A 1 80 ? 17.531 -10.617 -27.656 1 92.94 80 PRO A O 1
ATOM 634 N N . VAL A 1 81 ? 17.031 -8.344 -27.438 1 89.44 81 VAL A N 1
ATOM 635 C CA . VAL A 1 81 ? 16.109 -8.312 -28.578 1 89.44 81 VAL A CA 1
ATOM 636 C C . VAL A 1 81 ? 16.922 -8.305 -29.875 1 89.44 81 VAL A C 1
ATOM 638 O O . VAL A 1 81 ? 17.953 -7.637 -29.984 1 89.44 81 VAL A O 1
ATOM 641 N N . LYS A 1 82 ? 16.359 -9.07 -30.719 1 87.44 82 LYS A N 1
ATOM 642 C CA . LYS A 1 82 ? 17.016 -9.094 -32.031 1 87.44 82 LYS A CA 1
ATOM 643 C C . LYS A 1 82 ? 17.062 -7.695 -32.625 1 87.44 82 LYS A C 1
ATOM 645 O O . LYS A 1 82 ? 16.031 -7.02 -32.75 1 87.44 82 LYS A O 1
ATOM 650 N N . GLY A 1 83 ? 18.188 -7.195 -33 1 89.56 83 GLY A N 1
ATOM 651 C CA . GLY A 1 83 ? 18.359 -5.895 -33.625 1 89.56 83 GLY A CA 1
ATOM 652 C C . GLY A 1 83 ? 18.609 -4.773 -32.625 1 89.56 83 GLY A C 1
ATOM 653 O O . GLY A 1 83 ? 18.906 -3.645 -33.031 1 89.56 83 GLY A O 1
ATOM 654 N N . ASP A 1 84 ? 18.328 -5.008 -31.469 1 87.38 84 ASP A N 1
ATOM 655 C CA . ASP A 1 84 ? 18.578 -4.035 -30.406 1 87.38 84 ASP A CA 1
ATOM 656 C C . ASP A 1 84 ? 19.125 -4.719 -29.156 1 87.38 84 ASP A C 1
ATOM 658 O O . ASP A 1 84 ? 18.375 -5.07 -28.25 1 87.38 84 ASP A O 1
ATOM 662 N N . LYS A 1 85 ? 20.453 -4.77 -29.062 1 84.38 85 LYS A N 1
ATOM 663 C CA . LYS A 1 85 ? 21.094 -5.535 -28 1 84.38 85 LYS A CA 1
ATOM 664 C C . LYS A 1 85 ? 20.938 -4.836 -26.641 1 84.38 85 LYS A C 1
ATOM 666 O O . LYS A 1 85 ? 21.109 -5.461 -25.594 1 84.38 85 LYS A O 1
ATOM 671 N N . ARG A 1 86 ? 20.562 -3.643 -26.656 1 85.62 86 ARG A N 1
ATOM 672 C CA . ARG A 1 86 ? 20.422 -2.896 -25.406 1 85.62 86 ARG A CA 1
ATOM 673 C C . ARG A 1 86 ? 19.062 -3.164 -24.766 1 85.62 86 ARG A C 1
ATOM 675 O O . ARG A 1 86 ? 18.906 -2.986 -23.547 1 85.62 86 ARG A O 1
ATOM 682 N N . ALA A 1 87 ? 18.234 -3.574 -25.719 1 89.88 87 ALA A N 1
ATOM 683 C CA . ALA A 1 87 ? 16.922 -3.93 -25.203 1 89.88 87 ALA A CA 1
ATOM 684 C C . ALA A 1 87 ? 16.875 -5.395 -24.766 1 89.88 87 ALA A C 1
ATOM 686 O O . ALA A 1 87 ? 17.359 -6.273 -25.484 1 89.88 87 ALA A O 1
ATOM 687 N N . LEU A 1 88 ? 16.422 -5.57 -23.562 1 93.56 88 LEU A N 1
ATOM 688 C CA . LEU A 1 88 ? 16.344 -6.93 -23.047 1 93.56 88 LEU A CA 1
ATOM 689 C C . LEU A 1 88 ? 14.883 -7.375 -22.938 1 93.56 88 LEU A C 1
ATOM 691 O O . LEU A 1 88 ? 14.047 -6.641 -22.406 1 93.56 88 LEU A O 1
ATOM 695 N N . GLU A 1 89 ? 14.68 -8.547 -23.5 1 95.25 89 GLU A N 1
ATOM 696 C CA . GLU A 1 89 ? 13.375 -9.18 -23.328 1 95.25 89 GLU A CA 1
ATOM 697 C C . GLU A 1 89 ? 13.344 -10.055 -22.078 1 95.25 89 GLU A C 1
ATOM 699 O O . GLU A 1 89 ? 14.305 -10.781 -21.812 1 95.25 89 GLU A O 1
ATOM 704 N N . VAL A 1 90 ? 12.219 -9.938 -21.344 1 96.88 90 VAL A N 1
ATOM 705 C CA . VAL A 1 90 ? 12.078 -10.711 -20.125 1 96.88 90 VAL A CA 1
ATOM 706 C C . VAL A 1 90 ? 11 -11.781 -20.297 1 96.88 90 VAL A C 1
ATOM 708 O O . VAL A 1 90 ? 9.891 -11.484 -20.734 1 96.88 90 VAL A O 1
ATOM 711 N N . ARG A 1 91 ? 11.422 -13 -19.969 1 96.62 91 ARG A N 1
ATOM 712 C CA . ARG A 1 91 ? 10.484 -14.109 -20.125 1 96.62 91 ARG A CA 1
ATOM 713 C C . ARG A 1 91 ? 10.445 -14.977 -18.875 1 96.62 91 ARG A C 1
ATOM 715 O O . ARG A 1 91 ? 11.477 -15.188 -18.234 1 96.62 91 ARG A O 1
ATOM 722 N N . LEU A 1 92 ? 9.211 -15.492 -18.672 1 97.12 92 LEU A N 1
ATOM 723 C CA . LEU A 1 92 ? 9.086 -16.453 -17.578 1 97.12 92 LEU A CA 1
ATOM 724 C C . LEU A 1 92 ? 9.703 -17.797 -17.969 1 97.12 92 LEU A C 1
ATOM 726 O O . LEU A 1 92 ? 9.57 -18.234 -19.109 1 97.12 92 LEU A O 1
ATOM 730 N N . THR A 1 93 ? 10.398 -18.422 -16.984 1 97.56 93 THR A N 1
ATOM 731 C CA . THR A 1 93 ? 10.789 -19.812 -17.125 1 97.56 93 THR A CA 1
ATOM 732 C C . THR A 1 93 ? 9.656 -20.734 -16.672 1 97.56 93 THR A C 1
ATOM 734 O O . THR A 1 93 ? 8.602 -20.266 -16.234 1 97.56 93 THR A O 1
ATOM 737 N N . ASP A 1 94 ? 9.883 -22.047 -16.844 1 96.81 94 ASP A N 1
ATOM 738 C CA . ASP A 1 94 ? 8.914 -23 -16.312 1 96.81 94 ASP A CA 1
ATOM 739 C C . ASP A 1 94 ? 8.766 -22.844 -14.797 1 96.81 94 ASP A C 1
ATOM 741 O O . ASP A 1 94 ? 7.648 -22.875 -14.273 1 96.81 94 ASP A O 1
ATOM 745 N N . LYS A 1 95 ? 9.844 -22.562 -14.234 1 96.81 95 LYS A N 1
ATOM 746 C CA . LYS A 1 95 ? 9.828 -22.312 -12.797 1 96.81 95 LYS A CA 1
ATOM 747 C C . LYS A 1 95 ? 9.07 -21.031 -12.461 1 96.81 95 LYS A C 1
ATOM 749 O O . LYS A 1 95 ? 8.359 -20.969 -11.453 1 96.81 95 LYS A O 1
ATOM 754 N N . GLY A 1 96 ? 9.234 -20.031 -13.305 1 96.31 96 GLY A N 1
ATOM 755 C CA . GLY A 1 96 ? 8.508 -18.781 -13.141 1 96.31 96 GLY A CA 1
ATOM 756 C C . GLY A 1 96 ? 7.004 -18.953 -13.219 1 96.31 96 GLY A C 1
ATOM 757 O O . GLY A 1 96 ? 6.266 -18.359 -12.422 1 96.31 96 GLY A O 1
ATOM 758 N N . TYR A 1 97 ? 6.617 -19.828 -14.094 1 95.69 97 TYR A N 1
ATOM 759 C CA . TYR A 1 97 ? 5.191 -20.109 -14.242 1 95.69 97 TYR A CA 1
ATOM 760 C C . TYR A 1 97 ? 4.648 -20.828 -13.016 1 95.69 97 TYR A C 1
ATOM 762 O O . TYR A 1 97 ? 3.541 -20.547 -12.555 1 95.69 97 TYR A O 1
ATOM 770 N N . GLU A 1 98 ? 5.434 -21.766 -12.578 1 96.06 98 GLU A N 1
ATOM 771 C CA . GLU A 1 98 ? 5.023 -22.5 -11.383 1 96.06 98 GLU A CA 1
ATOM 772 C C . GLU A 1 98 ? 4.895 -21.547 -10.188 1 96.06 98 GLU A C 1
ATOM 774 O O . GLU A 1 98 ? 3.963 -21.672 -9.391 1 96.06 98 GLU A O 1
ATOM 779 N N . LYS A 1 99 ? 5.762 -20.641 -10.117 1 95.44 99 LYS A N 1
ATOM 780 C CA . LYS A 1 99 ? 5.73 -19.688 -9.008 1 95.44 99 LYS A CA 1
ATOM 781 C C . LYS A 1 99 ? 4.543 -18.75 -9.141 1 95.44 99 LYS A C 1
ATOM 783 O O . LYS A 1 99 ? 3.941 -18.359 -8.133 1 95.44 99 LYS A O 1
ATOM 788 N N . LYS A 1 100 ? 4.262 -18.406 -10.344 1 94.62 100 LYS A N 1
ATOM 789 C CA . LYS A 1 100 ? 3.084 -17.594 -10.594 1 94.62 100 LYS A CA 1
ATOM 790 C C . LYS A 1 100 ? 1.817 -18.266 -10.086 1 94.62 100 LYS A C 1
ATOM 792 O O . LYS A 1 100 ? 0.938 -17.625 -9.523 1 94.62 100 LYS A O 1
ATOM 797 N N . LYS A 1 101 ? 1.757 -19.531 -10.266 1 94.88 101 LYS A N 1
ATOM 798 C CA . LYS A 1 101 ? 0.62 -20.297 -9.75 1 94.88 101 LYS A CA 1
ATOM 799 C C . LYS A 1 101 ? 0.568 -20.234 -8.227 1 94.88 101 LYS A C 1
ATOM 801 O O . LYS A 1 101 ? -0.51 -20.125 -7.637 1 94.88 101 LYS A O 1
ATOM 806 N N . VAL A 1 102 ? 1.729 -20.328 -7.672 1 94.75 102 VAL A N 1
ATOM 807 C CA . VAL A 1 102 ? 1.828 -20.219 -6.219 1 94.75 102 VAL A CA 1
ATOM 808 C C . VAL A 1 102 ? 1.325 -18.844 -5.762 1 94.75 102 VAL A C 1
ATOM 810 O O . VAL A 1 102 ? 0.586 -18.75 -4.781 1 94.75 102 VAL A O 1
ATOM 813 N N . VAL A 1 103 ? 1.688 -17.844 -6.445 1 93.88 103 VAL A N 1
ATOM 814 C CA . VAL A 1 103 ? 1.25 -16.484 -6.137 1 93.88 103 VAL A CA 1
ATOM 815 C C . VAL A 1 103 ? -0.274 -16.406 -6.207 1 93.88 103 VAL A C 1
ATOM 817 O O . VAL A 1 103 ? -0.912 -15.828 -5.328 1 93.88 103 VAL A O 1
ATOM 820 N N . ASP A 1 104 ? -0.84 -17.047 -7.188 1 93.19 104 ASP A N 1
ATOM 821 C CA . ASP A 1 104 ? -2.291 -17.062 -7.336 1 93.19 104 ASP A CA 1
ATOM 822 C C . ASP A 1 104 ? -2.959 -17.75 -6.148 1 93.19 104 ASP A C 1
ATOM 824 O O . ASP A 1 104 ? -3.959 -17.266 -5.621 1 93.19 104 ASP A O 1
ATOM 828 N N . ASP A 1 105 ? -2.369 -18.812 -5.824 1 94.25 105 ASP A N 1
ATOM 829 C CA . ASP A 1 105 ? -2.914 -19.578 -4.703 1 94.25 105 ASP A CA 1
ATOM 830 C C . ASP A 1 105 ? -2.879 -18.766 -3.414 1 94.25 105 ASP A C 1
ATOM 832 O O . ASP A 1 105 ? -3.811 -18.828 -2.607 1 94.25 105 ASP A O 1
ATOM 836 N N . ILE A 1 106 ? -1.859 -18.031 -3.242 1 92.5 106 ILE A N 1
ATOM 837 C CA . ILE A 1 106 ? -1.722 -17.203 -2.053 1 92.5 106 ILE A CA 1
ATOM 838 C C . ILE A 1 106 ? -2.787 -16.094 -2.061 1 92.5 106 ILE A C 1
ATOM 840 O O . ILE A 1 106 ? -3.432 -15.844 -1.041 1 92.5 106 ILE A O 1
ATOM 844 N N . PHE A 1 107 ? -3.004 -15.539 -3.209 1 91.62 107 PHE A N 1
ATOM 845 C CA . PHE A 1 107 ? -4.008 -14.484 -3.309 1 91.62 107 PHE A CA 1
ATOM 846 C C . PHE A 1 107 ? -5.398 -15.039 -3.012 1 91.62 107 PHE A C 1
ATOM 848 O O . PHE A 1 107 ? -6.223 -14.359 -2.391 1 91.62 107 PHE A O 1
ATOM 855 N N . ILE A 1 108 ? -5.617 -16.234 -3.469 1 93.06 108 ILE A N 1
ATOM 856 C CA . ILE A 1 108 ? -6.898 -16.875 -3.191 1 93.06 108 ILE A CA 1
ATOM 857 C C . ILE A 1 108 ? -7.043 -17.109 -1.688 1 93.06 108 ILE A C 1
ATOM 859 O O . ILE A 1 108 ? -8.094 -16.828 -1.106 1 93.06 108 ILE A O 1
ATOM 863 N N . LYS A 1 109 ? -5.941 -17.547 -1.071 1 93.19 109 LYS A N 1
ATOM 864 C CA . LYS A 1 109 ? -5.938 -17.797 0.368 1 93.19 109 LYS A CA 1
ATOM 865 C C . LYS A 1 109 ? -6.184 -16.5 1.146 1 93.19 109 LYS A C 1
ATOM 867 O O . LYS A 1 109 ? -6.961 -16.484 2.102 1 93.19 109 LYS A O 1
ATOM 872 N N . VAL A 1 110 ? -5.551 -15.492 0.767 1 92.69 110 VAL A N 1
ATOM 873 C CA . VAL A 1 110 ? -5.703 -14.203 1.44 1 92.69 110 VAL A CA 1
ATOM 874 C C . VAL A 1 110 ? -7.125 -13.688 1.249 1 92.69 110 VAL A C 1
ATOM 876 O O . VAL A 1 110 ? -7.738 -13.172 2.189 1 92.69 110 VAL A O 1
ATOM 879 N N . GLU A 1 111 ? -7.633 -13.789 0.048 1 93.25 111 GLU A N 1
ATOM 880 C CA . GLU A 1 111 ? -9.008 -13.383 -0.225 1 93.25 111 GLU A CA 1
ATOM 881 C C . GLU A 1 111 ? -9.992 -14.133 0.668 1 93.25 111 GLU A C 1
ATOM 883 O O . GLU A 1 111 ? -10.922 -13.531 1.218 1 93.25 111 GLU A O 1
ATOM 888 N N . ASP A 1 112 ? -9.758 -15.422 0.741 1 93.31 112 ASP A N 1
ATOM 889 C CA . ASP A 1 112 ? -10.625 -16.234 1.581 1 93.31 112 ASP A CA 1
ATOM 890 C C . ASP A 1 112 ? -10.586 -15.773 3.035 1 93.31 112 ASP A C 1
ATOM 892 O O . ASP A 1 112 ? -11.609 -15.742 3.711 1 93.31 112 ASP A O 1
ATOM 896 N N . ALA A 1 113 ? -9.422 -15.391 3.461 1 93.56 113 ALA A N 1
ATOM 897 C CA . ALA A 1 113 ? -9.273 -14.883 4.82 1 93.56 113 ALA A CA 1
ATOM 898 C C . ALA A 1 113 ? -9.977 -13.539 4.988 1 93.56 113 ALA A C 1
ATOM 900 O O . ALA A 1 113 ? -10.672 -13.312 5.98 1 93.56 113 ALA A O 1
ATOM 901 N N . CYS A 1 114 ? -9.812 -12.664 4.039 1 92.94 114 CYS A N 1
ATOM 902 C CA . CYS A 1 114 ? -10.414 -11.336 4.07 1 92.94 114 CYS A CA 1
ATOM 903 C C . CYS A 1 114 ? -11.93 -11.438 4.203 1 92.94 114 CYS A C 1
ATOM 905 O O . CYS A 1 114 ? -12.547 -10.664 4.945 1 92.94 114 CYS A O 1
ATOM 907 N N . PHE A 1 115 ? -12.484 -12.383 3.537 1 93.56 115 PHE A N 1
ATOM 908 C CA . PHE A 1 115 ? -13.93 -12.391 3.4 1 93.56 115 PHE A CA 1
ATOM 909 C C . PHE A 1 115 ? -14.531 -13.602 4.109 1 93.56 115 PHE A C 1
ATOM 911 O O . PHE A 1 115 ? -15.602 -14.086 3.725 1 93.56 115 PHE A O 1
ATOM 918 N N . GLN A 1 116 ? -13.695 -14 5.062 1 92.19 116 GLN A N 1
ATOM 919 C CA . GLN A 1 116 ? -14.227 -15.047 5.934 1 92.19 116 GLN A CA 1
ATOM 920 C C . GLN A 1 116 ? -15.531 -14.609 6.59 1 92.19 116 GLN A C 1
ATOM 922 O O . GLN A 1 116 ? -15.656 -13.469 7.035 1 92.19 116 GLN A O 1
ATOM 927 N N . ASN A 1 117 ? -16.594 -15.398 6.535 1 92.06 117 ASN A N 1
ATOM 928 C CA . ASN A 1 117 ? -17.906 -15.195 7.156 1 92.06 117 ASN A CA 1
ATOM 929 C C . ASN A 1 117 ? -18.734 -14.164 6.398 1 92.06 117 ASN A C 1
ATOM 931 O O . ASN A 1 117 ? -19.641 -13.539 6.965 1 92.06 117 ASN A O 1
ATOM 935 N N . PHE A 1 118 ? -18.312 -13.781 5.258 1 94.75 118 PHE A N 1
ATOM 936 C CA . PHE A 1 118 ? -19.188 -13.047 4.348 1 94.75 118 PHE A CA 1
ATOM 937 C C . PHE A 1 118 ? -20.062 -14 3.541 1 94.75 118 PHE A C 1
ATOM 939 O O . PHE A 1 118 ? -19.578 -15.016 3.035 1 94.75 118 PHE A O 1
ATOM 946 N N . ASN A 1 119 ? -21.328 -13.766 3.498 1 94.5 119 ASN A N 1
ATOM 947 C CA . ASN A 1 119 ? -22.141 -14.547 2.57 1 94.5 119 ASN A CA 1
ATOM 948 C C . ASN A 1 119 ? -22.016 -14.023 1.141 1 94.5 119 ASN A C 1
ATOM 950 O O . ASN A 1 119 ? -21.344 -13.023 0.899 1 94.5 119 ASN A O 1
ATOM 954 N N . GLU A 1 120 ? -22.516 -14.727 0.253 1 93.06 120 GLU A N 1
ATOM 955 C CA . GLU A 1 120 ? -22.328 -14.391 -1.155 1 93.06 120 GLU A CA 1
ATOM 956 C C . GLU A 1 120 ? -22.906 -13.016 -1.476 1 93.06 120 GLU A C 1
ATOM 958 O O . GLU A 1 120 ? -22.328 -12.266 -2.271 1 93.06 120 GLU A O 1
ATOM 963 N N . GLU A 1 121 ? -23.938 -12.68 -0.879 1 94.69 121 GLU A N 1
ATOM 964 C CA . GLU A 1 121 ? -24.547 -11.375 -1.095 1 94.69 121 GLU A CA 1
ATOM 965 C C . GLU A 1 121 ? -23.656 -10.258 -0.56 1 94.69 121 GLU A C 1
ATOM 967 O O . GLU A 1 121 ? -23.484 -9.219 -1.204 1 94.69 121 GLU A O 1
ATOM 972 N N . GLU A 1 122 ? -23.078 -10.492 0.579 1 94.44 122 GLU A N 1
ATOM 973 C CA . GLU A 1 122 ? -22.172 -9.523 1.18 1 94.44 122 GLU 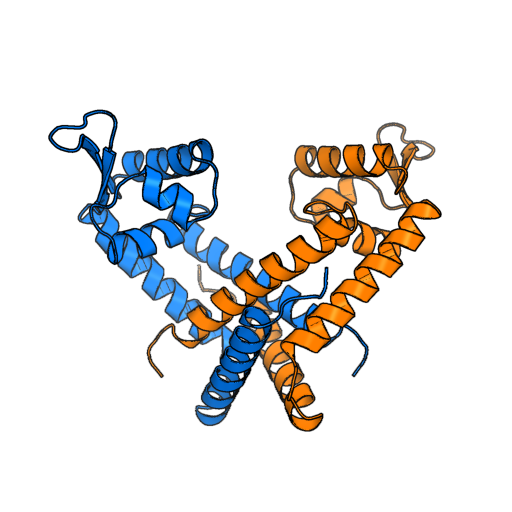A CA 1
ATOM 974 C C . GLU A 1 122 ? -20.922 -9.344 0.328 1 94.44 122 GLU A C 1
ATOM 976 O O . GLU A 1 122 ? -20.422 -8.227 0.164 1 94.44 122 GLU A O 1
ATOM 981 N N . LYS A 1 123 ? -20.438 -10.422 -0.216 1 94 123 LYS A N 1
ATOM 982 C CA . LYS A 1 123 ? -19.266 -10.352 -1.076 1 94 123 LYS A CA 1
ATOM 983 C C . LYS A 1 123 ? -19.547 -9.547 -2.34 1 94 123 LYS A C 1
ATOM 985 O O . LYS A 1 123 ? -18.719 -8.758 -2.783 1 94 123 LYS A O 1
ATOM 990 N N . LEU A 1 124 ? -20.688 -9.758 -2.828 1 94 124 LEU A N 1
ATOM 991 C CA . LEU A 1 124 ? -21.078 -9.016 -4.023 1 94 124 LEU A CA 1
ATOM 992 C C . LEU A 1 124 ? -21.219 -7.531 -3.725 1 94 124 LEU A C 1
ATOM 994 O O . LEU A 1 124 ? -20.797 -6.691 -4.527 1 94 124 LEU A O 1
ATOM 998 N N . GLN A 1 125 ? -21.766 -7.234 -2.596 1 94.5 125 GLN A N 1
ATOM 999 C CA . GLN A 1 125 ? -21.906 -5.84 -2.188 1 94.5 125 GLN A CA 1
ATOM 1000 C C . GLN A 1 125 ? -20.531 -5.195 -1.978 1 94.5 125 GLN A C 1
ATOM 1002 O O . GLN A 1 125 ? -20.312 -4.055 -2.391 1 94.5 125 GLN A O 1
ATOM 1007 N N . ALA A 1 126 ? -19.688 -5.934 -1.328 1 93.75 126 ALA A N 1
ATOM 1008 C CA . ALA A 1 126 ? -18.328 -5.445 -1.122 1 93.75 126 ALA A CA 1
ATOM 1009 C C . ALA A 1 126 ? -17.641 -5.164 -2.455 1 93.75 126 ALA A C 1
ATOM 1011 O O . ALA A 1 126 ? -16.984 -4.129 -2.617 1 93.75 126 ALA A O 1
ATOM 1012 N N . LYS A 1 127 ? -17.812 -6.074 -3.326 1 93.62 127 LYS A N 1
ATOM 1013 C CA . LYS A 1 127 ? -17.266 -5.906 -4.668 1 93.62 127 LYS A CA 1
ATOM 1014 C C . LYS A 1 127 ? -17.781 -4.633 -5.324 1 93.62 127 LYS A C 1
ATOM 1016 O O . LYS A 1 127 ? -17 -3.855 -5.887 1 93.62 127 LYS A O 1
ATOM 1021 N N . ASN A 1 128 ? -19.031 -4.441 -5.227 1 94.81 128 ASN A N 1
ATOM 1022 C CA . ASN A 1 128 ? -19.656 -3.262 -5.82 1 94.81 128 ASN A CA 1
ATOM 1023 C C . ASN A 1 128 ? -19.125 -1.977 -5.18 1 94.81 128 ASN A C 1
ATOM 1025 O O . ASN A 1 128 ? -18.859 -0.998 -5.879 1 94.81 128 ASN A O 1
ATOM 1029 N N . PHE A 1 129 ? -19.047 -1.976 -3.891 1 94.56 129 PHE A N 1
ATOM 1030 C CA . PHE A 1 129 ? -18.547 -0.803 -3.182 1 94.56 129 PHE A CA 1
ATOM 1031 C C . PHE A 1 129 ? -17.109 -0.499 -3.588 1 94.56 129 PHE A C 1
ATOM 1033 O O . PHE A 1 129 ? -16.766 0.654 -3.861 1 94.56 129 PHE A O 1
ATOM 1040 N N . LEU A 1 130 ? -16.25 -1.531 -3.627 1 94.25 130 LEU A N 1
ATOM 1041 C CA . LEU A 1 130 ? -14.852 -1.349 -3.99 1 94.25 130 LEU A CA 1
ATOM 1042 C C . LEU A 1 130 ? -14.727 -0.826 -5.418 1 94.25 130 LEU A C 1
ATOM 1044 O O . LEU A 1 130 ? -13.891 0.036 -5.695 1 94.25 130 LEU A O 1
ATOM 1048 N N . LYS A 1 131 ? -15.547 -1.312 -6.293 1 94.75 131 LYS A N 1
ATOM 1049 C CA . LYS A 1 131 ? -15.555 -0.835 -7.672 1 94.75 131 LYS A CA 1
ATOM 1050 C C . LYS A 1 131 ? -15.93 0.642 -7.742 1 94.75 131 LYS A C 1
ATOM 1052 O O . LYS A 1 131 ? -15.305 1.415 -8.469 1 94.75 131 LYS A O 1
ATOM 1057 N N . ARG A 1 132 ? -16.922 0.984 -7.051 1 95.62 132 ARG A N 1
ATOM 1058 C CA . ARG A 1 132 ? -17.359 2.375 -7.031 1 95.62 132 ARG A CA 1
ATOM 1059 C C . ARG A 1 132 ? -16.281 3.285 -6.457 1 95.62 132 ARG A C 1
ATOM 1061 O O . ARG A 1 132 ? -16.047 4.379 -6.973 1 95.62 132 ARG A O 1
ATOM 1068 N N . ILE A 1 133 ? -15.664 2.877 -5.402 1 94.5 133 ILE A N 1
ATOM 1069 C CA . ILE A 1 133 ? -14.578 3.646 -4.797 1 94.5 133 ILE A CA 1
ATOM 1070 C C . ILE A 1 133 ? -13.445 3.82 -5.805 1 94.5 133 ILE A C 1
ATOM 1072 O O . ILE A 1 133 ? -12.922 4.926 -5.977 1 94.5 133 ILE A O 1
ATOM 1076 N N . HIS A 1 134 ? -13.109 2.732 -6.422 1 94.19 134 HIS A N 1
ATOM 1077 C CA . HIS A 1 134 ? -12.055 2.775 -7.43 1 94.19 134 HIS A CA 1
ATOM 1078 C C . HIS A 1 134 ? -12.398 3.764 -8.539 1 94.19 134 HIS A C 1
ATOM 1080 O O . HIS A 1 134 ? -11.562 4.59 -8.914 1 94.19 134 HIS A O 1
ATOM 1086 N N . ASN A 1 135 ? -13.547 3.674 -9.016 1 94.56 135 ASN A N 1
ATOM 1087 C CA . ASN A 1 135 ? -13.977 4.551 -10.102 1 94.56 135 ASN A CA 1
ATOM 1088 C C . ASN A 1 135 ? -14.016 6.012 -9.656 1 94.56 135 ASN A C 1
ATOM 1090 O O . ASN A 1 135 ? -13.648 6.906 -10.414 1 94.56 135 ASN A O 1
ATOM 1094 N N . ASN A 1 136 ? -14.492 6.242 -8.453 1 94.88 136 ASN A N 1
ATOM 1095 C CA . ASN A 1 136 ? -14.516 7.594 -7.898 1 94.88 136 ASN A CA 1
ATOM 1096 C C . ASN A 1 136 ? -13.117 8.195 -7.828 1 94.88 136 ASN A C 1
ATOM 1098 O O . ASN A 1 136 ? -12.914 9.352 -8.195 1 94.88 136 ASN A O 1
ATOM 1102 N N . LEU A 1 137 ? -12.203 7.383 -7.367 1 92.69 137 LEU A N 1
ATOM 1103 C CA . LEU A 1 137 ? -10.828 7.855 -7.23 1 92.69 137 LEU A CA 1
ATOM 1104 C C . LEU A 1 137 ? -10.195 8.086 -8.602 1 92.69 137 LEU A C 1
ATOM 1106 O O . LEU A 1 137 ? -9.422 9.023 -8.781 1 92.69 137 LEU A O 1
ATOM 1110 N N . LEU A 1 138 ? -10.523 7.219 -9.508 1 90.81 138 LEU A N 1
ATOM 1111 C CA . LEU A 1 138 ? -10 7.344 -10.867 1 90.81 138 LEU A CA 1
ATOM 1112 C C . LEU A 1 138 ? -10.453 8.648 -11.508 1 90.81 138 LEU A C 1
ATOM 1114 O O . LEU A 1 138 ? -9.68 9.312 -12.203 1 90.81 138 LEU A O 1
ATOM 1118 N N . LYS A 1 139 ? -11.633 9 -11.18 1 90.75 139 LYS A N 1
ATOM 1119 C CA . LYS A 1 139 ? -12.227 10.188 -11.781 1 90.75 139 LYS A CA 1
ATOM 1120 C C . LYS A 1 139 ? -11.891 11.438 -10.977 1 90.75 139 LYS A C 1
ATOM 1122 O O . LYS A 1 139 ? -12.086 12.562 -11.445 1 90.75 139 LYS A O 1
ATOM 1127 N N . TRP A 1 140 ? -11.469 11.156 -9.773 1 87.06 140 TRP A N 1
ATOM 1128 C CA . TRP A 1 140 ? -11.211 12.273 -8.867 1 87.06 140 TRP A CA 1
ATOM 1129 C C . TRP A 1 140 ? -10.055 13.125 -9.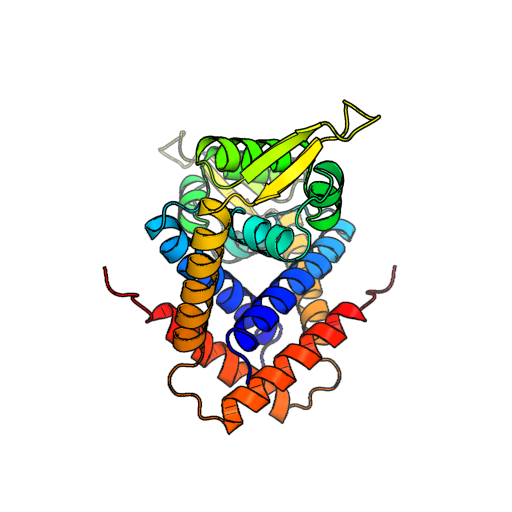375 1 87.06 140 TRP A C 1
ATOM 1131 O O . TRP A 1 140 ? -8.93 12.633 -9.523 1 87.06 140 TRP A O 1
ATOM 1141 N N . GLU A 1 141 ? -10.242 14.297 -9.805 1 77.06 141 GLU A N 1
ATOM 1142 C CA . GLU A 1 141 ? -9.266 15.312 -10.203 1 77.06 141 GLU A CA 1
ATOM 1143 C C . GLU A 1 141 ? -9.281 16.484 -9.234 1 77.06 141 GLU A C 1
ATOM 1145 O O . GLU A 1 141 ? -10.094 17.406 -9.375 1 77.06 141 GLU A O 1
ATOM 1150 N N . PRO A 1 142 ? -8.555 16.172 -8.117 1 66.69 142 PRO A N 1
ATOM 1151 C CA . PRO A 1 142 ? -8.633 17.297 -7.176 1 66.69 142 PRO A CA 1
ATOM 1152 C C . PRO A 1 142 ? -8.188 18.609 -7.797 1 66.69 142 PRO A C 1
ATOM 1154 O O . PRO A 1 142 ? -7.348 18.625 -8.703 1 66.69 142 PRO A O 1
ATOM 1157 N N . ASP A 1 143 ? -9 19.656 -7.922 1 56.66 143 ASP A N 1
ATOM 1158 C CA . ASP A 1 143 ? -8.766 21 -8.453 1 56.66 143 ASP A CA 1
ATOM 1159 C C . ASP A 1 143 ? -7.336 21.453 -8.18 1 56.66 143 ASP A C 1
ATOM 1161 O O . ASP A 1 143 ? -6.754 21.109 -7.148 1 56.66 143 ASP A O 1
ATOM 1165 N N . ASN A 1 144 ? -6.387 21.859 -9.25 1 43.78 144 ASN A N 1
ATOM 1166 C CA . ASN A 1 144 ? -5.266 22.781 -9.148 1 43.78 144 ASN A CA 1
ATOM 1167 C C . ASN A 1 144 ? -5.484 23.812 -8.047 1 43.78 144 ASN A C 1
ATOM 1169 O O . ASN A 1 144 ? -6.617 24.25 -7.809 1 43.78 144 ASN A O 1
ATOM 1173 N N . MET B 1 1 ? -18.344 -15.25 -8.273 1 72.69 1 MET B N 1
ATOM 1174 C CA . MET B 1 1 ? -17.219 -14.32 -8.367 1 72.69 1 MET B CA 1
ATOM 1175 C C . MET B 1 1 ? -15.922 -15.07 -8.68 1 72.69 1 MET B C 1
ATOM 1177 O O . MET B 1 1 ? -15.703 -16.172 -8.172 1 72.69 1 MET B O 1
ATOM 1181 N N . GLU B 1 2 ? -15.195 -14.57 -9.727 1 78.94 2 GLU B N 1
ATOM 1182 C CA . GLU B 1 2 ? -13.93 -15.211 -10.086 1 78.94 2 GLU B CA 1
ATOM 1183 C C . GLU B 1 2 ? -12.914 -15.117 -8.945 1 78.94 2 GLU B C 1
ATOM 1185 O O . GLU B 1 2 ? -12.906 -14.141 -8.195 1 78.94 2 GLU B O 1
ATOM 1190 N N . PRO B 1 3 ? -12.242 -16.156 -8.805 1 80.25 3 PRO B N 1
ATOM 1191 C CA . PRO B 1 3 ? -11.219 -16.109 -7.758 1 80.25 3 PRO B CA 1
ATOM 1192 C C . PRO B 1 3 ? -10.312 -14.891 -7.883 1 80.25 3 PRO B C 1
ATOM 1194 O O . PRO B 1 3 ? -10.023 -14.438 -8.992 1 80.25 3 PRO B O 1
ATOM 1197 N N . LYS B 1 4 ? -10.016 -14.281 -6.781 1 85.5 4 LYS B N 1
ATOM 1198 C CA . LYS B 1 4 ? -9.031 -13.211 -6.656 1 85.5 4 LYS B CA 1
ATOM 1199 C C . LYS B 1 4 ? -9.633 -11.867 -7.07 1 85.5 4 LYS B C 1
ATOM 1201 O O . LYS B 1 4 ? -8.977 -10.828 -6.984 1 85.5 4 LYS B O 1
ATOM 1206 N N . GLU B 1 5 ? -10.891 -11.953 -7.52 1 86.75 5 GLU B N 1
ATOM 1207 C CA . GLU B 1 5 ? -11.469 -10.703 -8.016 1 86.75 5 GLU B CA 1
ATOM 1208 C C . GLU B 1 5 ? -11.516 -9.641 -6.922 1 86.75 5 GLU B C 1
ATOM 1210 O O . GLU B 1 5 ? -11.164 -8.484 -7.156 1 86.75 5 GLU B O 1
ATOM 1215 N N . LEU B 1 6 ? -11.969 -10.062 -5.738 1 88.06 6 LEU B N 1
ATOM 1216 C CA . LEU B 1 6 ? -12.094 -9.125 -4.625 1 88.06 6 LEU B CA 1
ATOM 1217 C C . LEU B 1 6 ? -10.719 -8.672 -4.145 1 88.06 6 LEU B C 1
ATOM 1219 O O . LEU B 1 6 ? -10.531 -7.492 -3.818 1 88.06 6 LEU B O 1
ATOM 1223 N N . ASN B 1 7 ? -9.852 -9.57 -4.148 1 87.88 7 ASN B N 1
ATOM 1224 C CA . ASN B 1 7 ? -8.477 -9.258 -3.777 1 87.88 7 ASN B CA 1
ATOM 1225 C C . ASN B 1 7 ? -7.855 -8.234 -4.727 1 87.88 7 ASN B C 1
ATOM 1227 O O . ASN B 1 7 ? -7.23 -7.266 -4.285 1 87.88 7 ASN B O 1
ATOM 1231 N N . LEU B 1 8 ? -8.117 -8.477 -6 1 86.88 8 LEU B N 1
ATOM 1232 C CA . LEU B 1 8 ? -7.586 -7.574 -7.016 1 86.88 8 LEU B CA 1
ATOM 1233 C C . LEU B 1 8 ? -8.18 -6.18 -6.867 1 86.88 8 LEU B C 1
ATOM 1235 O O . LEU B 1 8 ? -7.473 -5.176 -7.008 1 86.88 8 LEU B O 1
ATOM 1239 N N . LEU B 1 9 ? -9.391 -6.133 -6.562 1 89.56 9 LEU B N 1
ATOM 1240 C CA . LEU B 1 9 ? -10.055 -4.848 -6.391 1 89.56 9 LEU B CA 1
ATOM 1241 C C . LEU B 1 9 ? -9.523 -4.117 -5.164 1 89.56 9 LEU B C 1
ATOM 1243 O O . LEU B 1 9 ? -9.312 -2.902 -5.203 1 89.56 9 LEU B O 1
ATOM 1247 N N . LEU B 1 10 ? -9.344 -4.812 -4.098 1 90.88 10 LEU B N 1
ATOM 1248 C CA . LEU B 1 10 ? -8.781 -4.223 -2.887 1 90.88 10 LEU B CA 1
ATOM 1249 C C . LEU B 1 10 ? -7.402 -3.633 -3.158 1 90.88 10 LEU B C 1
ATOM 1251 O O . LEU B 1 10 ? -7.105 -2.514 -2.734 1 90.88 10 LEU B O 1
ATOM 1255 N 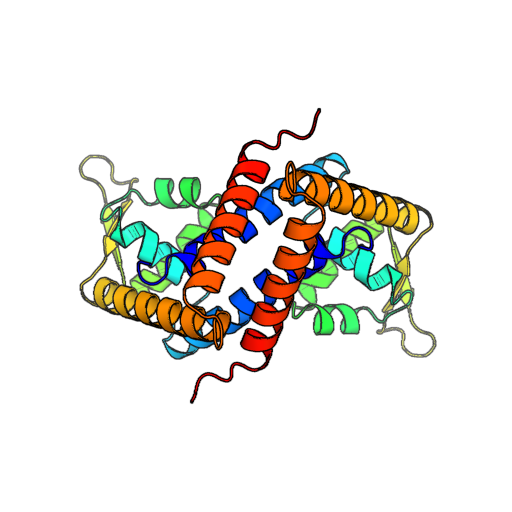N . ILE B 1 11 ? -6.625 -4.332 -3.908 1 87.44 11 ILE B N 1
ATOM 1256 C CA . ILE B 1 11 ? -5.273 -3.898 -4.254 1 87.44 11 ILE B CA 1
ATOM 1257 C C . ILE B 1 11 ? -5.344 -2.645 -5.125 1 87.44 11 ILE B C 1
ATOM 1259 O O . ILE B 1 11 ? -4.629 -1.671 -4.879 1 87.44 11 ILE B O 1
ATOM 1263 N N . LYS B 1 12 ? -6.223 -2.658 -6.09 1 88.94 12 LYS B N 1
ATOM 1264 C CA . LYS B 1 12 ? -6.375 -1.528 -7 1 88.94 12 LYS B CA 1
ATOM 1265 C C . LYS B 1 12 ? -6.84 -0.28 -6.258 1 88.94 12 LYS B C 1
ATOM 1267 O O . LYS B 1 12 ? -6.344 0.82 -6.508 1 88.94 12 LYS B O 1
ATOM 1272 N N . VAL B 1 13 ? -7.793 -0.458 -5.352 1 92.5 13 VAL B N 1
ATOM 1273 C CA . VAL B 1 13 ? -8.297 0.658 -4.562 1 92.5 13 VAL B CA 1
ATOM 1274 C C . VAL B 1 13 ? -7.184 1.22 -3.684 1 92.5 13 VAL B C 1
ATOM 1276 O O . VAL B 1 13 ? -6.996 2.436 -3.611 1 92.5 13 VAL B O 1
ATOM 1279 N N . GLY B 1 14 ? -6.492 0.33 -3.018 1 90.5 14 GLY B N 1
ATOM 1280 C CA . GLY B 1 14 ? -5.367 0.773 -2.207 1 90.5 14 GLY B CA 1
ATOM 1281 C C . GLY B 1 14 ? -4.324 1.54 -3 1 90.5 14 GLY B C 1
ATOM 1282 O O . GLY B 1 14 ? -3.811 2.559 -2.535 1 90.5 14 GLY B O 1
ATOM 1283 N N . ALA B 1 15 ? -4.012 1.062 -4.18 1 86.62 15 ALA B N 1
ATOM 1284 C CA . ALA B 1 15 ? -2.984 1.666 -5.027 1 86.62 15 ALA B CA 1
ATOM 1285 C C . ALA B 1 15 ? -3.408 3.055 -5.496 1 86.62 15 ALA B C 1
ATOM 1287 O O . ALA B 1 15 ? -2.639 4.012 -5.398 1 86.62 15 ALA B O 1
ATOM 1288 N N . ILE B 1 16 ? -4.578 3.121 -6 1 89.31 16 ILE B N 1
ATOM 1289 C CA . ILE B 1 16 ? -5.031 4.402 -6.531 1 89.31 16 ILE B CA 1
ATOM 1290 C C . ILE B 1 16 ? -5.227 5.395 -5.387 1 89.31 16 ILE B C 1
ATOM 1292 O O . ILE B 1 16 ? -4.969 6.59 -5.539 1 89.31 16 ILE B O 1
ATOM 1296 N N . HIS B 1 17 ? -5.75 4.973 -4.246 1 91.88 17 HIS B N 1
ATOM 1297 C CA . HIS B 1 17 ? -5.879 5.816 -3.062 1 91.88 17 HIS B CA 1
ATOM 1298 C C . HIS B 1 17 ? -4.535 6.414 -2.66 1 91.88 17 HIS B C 1
ATOM 1300 O O . HIS B 1 17 ? -4.441 7.617 -2.398 1 91.88 17 HIS B O 1
ATOM 1306 N N . ARG B 1 18 ? -3.576 5.621 -2.574 1 88.19 18 ARG B N 1
ATOM 1307 C CA . ARG B 1 18 ? -2.236 6.062 -2.203 1 88.19 18 ARG B CA 1
ATOM 1308 C C . ARG B 1 18 ? -1.701 7.082 -3.205 1 88.19 18 ARG B C 1
ATOM 1310 O O . ARG B 1 18 ? -1.12 8.094 -2.814 1 88.19 18 ARG B O 1
ATOM 1317 N N . ARG B 1 19 ? -1.895 6.781 -4.434 1 88.31 19 ARG B N 1
ATOM 1318 C CA . ARG B 1 19 ? -1.408 7.672 -5.484 1 88.31 19 ARG B CA 1
ATOM 1319 C C . ARG B 1 19 ? -2.086 9.039 -5.402 1 88.31 19 ARG B C 1
ATOM 1321 O O . ARG B 1 19 ? -1.417 10.07 -5.457 1 88.31 19 ARG B O 1
ATOM 1328 N N . LYS B 1 20 ? -3.35 9.008 -5.312 1 90.12 20 LYS B N 1
ATOM 1329 C CA . LYS B 1 20 ? -4.105 10.258 -5.25 1 90.12 20 LYS B CA 1
ATOM 1330 C C . LYS B 1 20 ? -3.76 11.039 -3.988 1 90.12 20 LYS B C 1
ATOM 1332 O O . LYS B 1 20 ? -3.596 12.266 -4.039 1 90.12 20 LYS B O 1
ATOM 1337 N N . SER B 1 21 ? -3.625 10.375 -2.877 1 91.69 21 SER B N 1
ATOM 1338 C CA . SER B 1 21 ? -3.227 11.031 -1.634 1 91.69 21 SER B CA 1
ATOM 1339 C C . SER B 1 21 ? -1.831 11.641 -1.751 1 91.69 21 SER B C 1
ATOM 1341 O O . SER B 1 21 ? -1.608 12.781 -1.343 1 91.69 21 SER B O 1
ATOM 1343 N N . ALA B 1 22 ? -0.961 10.891 -2.328 1 89.06 22 ALA B N 1
ATOM 1344 C CA . ALA B 1 22 ? 0.412 11.352 -2.504 1 89.06 22 ALA B CA 1
ATOM 1345 C C . ALA B 1 22 ? 0.456 12.625 -3.344 1 89.06 22 ALA B C 1
ATOM 1347 O O . ALA B 1 22 ? 1.202 13.555 -3.031 1 89.06 22 ALA B O 1
ATOM 1348 N N . ASN B 1 23 ? -0.322 12.609 -4.375 1 90.25 23 ASN B N 1
ATOM 1349 C CA . ASN B 1 23 ? -0.399 13.789 -5.223 1 90.25 23 ASN B CA 1
ATOM 1350 C C . ASN B 1 23 ? -0.86 15.016 -4.434 1 90.25 23 ASN B C 1
ATOM 1352 O O . ASN B 1 23 ? -0.333 16.109 -4.617 1 90.25 23 ASN B O 1
ATOM 1356 N N . GLU B 1 24 ? -1.782 14.828 -3.605 1 92.38 24 GLU B N 1
ATOM 1357 C CA . GLU B 1 24 ? -2.285 15.93 -2.785 1 92.38 24 GLU B CA 1
ATOM 1358 C C . GLU B 1 24 ? -1.248 16.375 -1.756 1 92.38 24 GLU B C 1
ATOM 1360 O O . GLU B 1 24 ? -1.092 17.562 -1.497 1 92.38 24 GLU B O 1
ATOM 1365 N N . PHE B 1 25 ? -0.566 15.422 -1.229 1 92.25 25 PHE B N 1
ATOM 1366 C CA . PHE B 1 25 ? 0.481 15.734 -0.263 1 92.25 25 PHE B CA 1
ATOM 1367 C C . PHE B 1 25 ? 1.604 16.531 -0.921 1 92.25 25 PHE B C 1
ATOM 1369 O O . PHE B 1 25 ? 2.129 17.484 -0.332 1 92.25 25 PHE B O 1
ATOM 1376 N N . MET B 1 26 ? 1.916 16.156 -2.092 1 90.25 26 MET B N 1
ATOM 1377 C CA . MET B 1 26 ? 2.992 16.812 -2.826 1 90.25 26 MET B CA 1
ATOM 1378 C C . MET B 1 26 ? 2.658 18.281 -3.072 1 90.25 26 MET B C 1
ATOM 1380 O O . MET B 1 26 ? 3.541 19.141 -3.02 1 90.25 26 MET B O 1
ATOM 1384 N N . LYS B 1 27 ? 1.454 18.547 -3.307 1 91.81 27 LYS B N 1
ATOM 1385 C CA . LYS B 1 27 ? 1.013 19.922 -3.504 1 91.81 27 LYS B CA 1
ATOM 1386 C C . LYS B 1 27 ? 1.233 20.75 -2.244 1 91.81 27 LYS B C 1
ATOM 1388 O O . LYS B 1 27 ? 1.268 21.984 -2.307 1 91.81 27 LYS B O 1
ATOM 1393 N N . GLN B 1 28 ? 1.318 20.078 -1.15 1 91.75 28 GLN B N 1
ATOM 1394 C CA . GLN B 1 28 ? 1.518 20.75 0.124 1 91.75 28 GLN B CA 1
ATOM 1395 C C . GLN B 1 28 ? 2.953 20.594 0.617 1 91.75 28 GLN B C 1
ATOM 1397 O O . GLN B 1 28 ? 3.227 20.75 1.809 1 91.75 28 GLN B O 1
ATOM 1402 N N . GLU B 1 29 ? 3.842 20.109 -0.284 1 91 29 GLU B N 1
ATOM 1403 C CA . GLU B 1 29 ? 5.27 19.953 -0.023 1 91 29 GLU B CA 1
ATOM 1404 C C . GLU B 1 29 ? 5.535 18.891 1.035 1 91 29 GLU B C 1
ATOM 1406 O O . GLU B 1 29 ? 6.414 19.062 1.886 1 91 29 GLU B O 1
ATOM 1411 N N . LEU B 1 30 ? 4.637 17.969 1.068 1 90.94 30 LEU B N 1
ATOM 1412 C CA . LEU B 1 30 ? 4.836 16.812 1.937 1 90.94 30 LEU B CA 1
ATOM 1413 C C . LEU B 1 30 ? 5.223 15.578 1.123 1 90.94 30 LEU B C 1
ATOM 1415 O O . LEU B 1 30 ? 4.559 15.25 0.138 1 90.94 30 LEU B O 1
ATOM 1419 N N . SER B 1 31 ? 6.332 15.016 1.474 1 84 31 SER B N 1
ATOM 1420 C CA . SER B 1 31 ? 6.812 13.836 0.768 1 84 31 SER B CA 1
ATOM 1421 C C . SER B 1 31 ? 6.285 12.555 1.411 1 84 31 SER B C 1
ATOM 1423 O O . SER B 1 31 ? 5.617 12.602 2.445 1 84 31 SER B O 1
ATOM 1425 N N . SER B 1 32 ? 6.758 11.438 0.753 1 79.81 32 SER B N 1
ATOM 1426 C CA . SER B 1 32 ? 6.293 10.133 1.217 1 79.81 32 SER B CA 1
ATOM 1427 C C . SER B 1 32 ? 6.719 9.875 2.656 1 79.81 32 SER B C 1
ATOM 1429 O O . SER B 1 32 ? 7.832 10.234 3.053 1 79.81 32 SER B O 1
ATOM 1431 N N . GLY B 1 33 ? 5.805 9.43 3.488 1 86.5 33 GLY B N 1
ATOM 1432 C CA . GLY B 1 33 ? 6.086 9.047 4.863 1 86.5 33 GLY B CA 1
ATOM 1433 C C . GLY B 1 33 ? 5.816 10.156 5.859 1 86.5 33 GLY B C 1
ATOM 1434 O O . GLY B 1 33 ? 5.539 9.898 7.031 1 86.5 33 GLY B O 1
ATOM 1435 N N . GLN B 1 34 ? 5.941 11.406 5.398 1 91.75 34 GLN B N 1
ATOM 1436 C CA . GLN B 1 34 ? 5.824 12.539 6.309 1 91.75 34 GLN B CA 1
ATOM 1437 C C . GLN B 1 34 ? 4.414 12.641 6.883 1 91.75 34 GLN B C 1
ATOM 1439 O O . GLN B 1 34 ? 4.242 12.875 8.086 1 91.75 34 GLN B O 1
ATOM 1444 N N . PRO B 1 35 ? 3.422 12.469 6.016 1 91.69 35 PRO B N 1
ATOM 1445 C CA . PRO B 1 35 ? 2.07 12.531 6.578 1 91.69 35 PRO B CA 1
ATOM 1446 C C . PRO B 1 35 ? 1.851 11.508 7.688 1 91.69 35 PRO B C 1
ATOM 1448 O O . PRO B 1 35 ? 1.226 11.82 8.703 1 91.69 35 PRO B O 1
ATOM 1451 N N . ARG B 1 36 ? 2.338 10.453 7.551 1 87.94 36 ARG B N 1
ATOM 1452 C CA . ARG B 1 36 ? 2.217 9.406 8.562 1 87.94 36 ARG B CA 1
ATOM 1453 C C . ARG B 1 36 ? 2.961 9.789 9.836 1 87.94 36 ARG B C 1
ATOM 1455 O O . ARG B 1 36 ? 2.467 9.562 10.938 1 87.94 36 ARG B O 1
ATOM 1462 N N . ILE B 1 37 ? 4.098 10.273 9.68 1 91.94 37 ILE B N 1
ATOM 1463 C CA . ILE B 1 37 ? 4.898 10.68 10.828 1 91.94 37 ILE B CA 1
ATOM 1464 C C . ILE B 1 37 ? 4.195 11.812 11.578 1 91.94 37 ILE B C 1
ATOM 1466 O O . ILE B 1 37 ? 4.16 11.82 12.812 1 91.94 37 ILE B O 1
ATOM 1470 N N . LEU B 1 38 ? 3.682 12.742 10.812 1 94 38 LEU B N 1
ATOM 1471 C CA . LEU B 1 38 ? 2.938 13.844 11.422 1 94 38 LEU B CA 1
ATOM 1472 C C . LEU B 1 38 ? 1.784 13.312 12.266 1 94 38 LEU B C 1
ATOM 1474 O O . LEU B 1 38 ? 1.563 13.781 13.383 1 94 38 LEU B O 1
ATOM 1478 N N . ASN B 1 39 ? 1.127 12.367 11.75 1 90.06 39 ASN B N 1
ATOM 1479 C CA . ASN B 1 39 ? 0.019 11.758 12.484 1 90.06 39 ASN B CA 1
ATOM 1480 C C . ASN B 1 39 ? 0.5 11.062 13.75 1 90.06 39 ASN B C 1
ATOM 1482 O O . ASN B 1 39 ? -0.108 11.211 14.812 1 90.06 39 ASN B O 1
ATOM 1486 N N . TYR B 1 40 ? 1.493 10.344 13.633 1 89.88 40 TYR B N 1
ATOM 1487 C CA . TYR B 1 40 ? 2.062 9.625 14.766 1 89.88 40 TYR B CA 1
ATOM 1488 C C . TYR B 1 40 ? 2.498 10.586 15.859 1 89.88 40 TYR B C 1
ATOM 1490 O O . TYR B 1 40 ? 2.18 10.391 17.031 1 89.88 40 TYR B O 1
ATOM 1498 N N . LEU B 1 41 ? 3.17 11.602 15.484 1 93.5 41 LEU B N 1
ATOM 1499 C CA . LEU B 1 41 ? 3.713 12.562 16.438 1 93.5 41 LEU B CA 1
ATOM 1500 C C . LEU B 1 41 ? 2.594 13.367 17.094 1 93.5 41 LEU B C 1
ATOM 1502 O O . LEU B 1 41 ? 2.721 13.781 18.25 1 93.5 41 LEU B O 1
ATOM 1506 N N . PHE B 1 42 ? 1.588 13.602 16.312 1 91.88 42 PHE B N 1
ATOM 1507 C CA . PHE B 1 42 ? 0.437 14.297 16.875 1 91.88 42 PHE B CA 1
ATOM 1508 C C . PHE B 1 42 ? -0.107 13.562 18.094 1 91.88 42 PHE B C 1
ATOM 1510 O O . PHE B 1 42 ? -0.479 14.18 19.094 1 91.88 42 PHE B O 1
ATOM 1517 N N . GLN B 1 43 ? -0.081 12.258 18.047 1 88.94 43 GLN B N 1
ATOM 1518 C CA . GLN B 1 43 ? -0.593 11.438 19.141 1 88.94 43 GLN B CA 1
ATOM 1519 C C . GLN B 1 43 ? 0.506 11.109 20.141 1 88.94 43 GLN B C 1
ATOM 1521 O O . GLN B 1 43 ? 0.22 10.781 21.297 1 88.94 43 GLN B O 1
ATOM 1526 N N . ASN B 1 44 ? 1.737 11.133 19.719 1 90.69 44 ASN B N 1
ATOM 1527 C CA . ASN B 1 44 ? 2.887 10.75 20.531 1 90.69 44 ASN B CA 1
ATOM 1528 C C . ASN B 1 44 ? 3.959 11.836 20.531 1 90.69 44 ASN B C 1
ATOM 1530 O O . ASN B 1 44 ? 5.133 11.555 20.281 1 90.69 44 ASN B O 1
ATOM 1534 N N . ASN B 1 45 ? 3.457 13 20.75 1 89.62 45 ASN B N 1
ATOM 1535 C CA . ASN B 1 45 ? 4.41 14.109 20.75 1 89.62 45 ASN B CA 1
ATOM 1536 C C . ASN B 1 45 ? 5.48 13.93 21.812 1 89.62 45 ASN B C 1
ATOM 1538 O O . ASN B 1 45 ? 5.164 13.703 22.984 1 89.62 45 ASN B O 1
ATOM 1542 N N . GLY B 1 46 ? 6.691 13.953 21.391 1 89.06 46 GLY B N 1
ATOM 1543 C CA . GLY B 1 46 ? 7.785 13.766 22.328 1 89.06 46 GLY B CA 1
ATOM 1544 C C . GLY B 1 46 ? 8.289 12.336 22.375 1 89.06 46 GLY B C 1
ATOM 1545 O O . GLY B 1 46 ? 9.047 11.977 23.281 1 89.06 46 GLY B O 1
ATOM 1546 N N . CYS B 1 47 ? 7.938 11.578 21.438 1 90.38 47 CYS B N 1
ATOM 1547 C CA . CYS B 1 47 ? 8.375 10.188 21.406 1 90.38 47 CYS B CA 1
ATOM 1548 C C . CYS B 1 47 ? 9.844 10.094 21.016 1 90.38 47 CYS B C 1
ATOM 1550 O O . CYS B 1 47 ? 10.406 11.031 20.453 1 90.38 47 CYS B O 1
ATOM 1552 N N . ILE B 1 48 ? 10.422 8.93 21.406 1 92.69 48 ILE B N 1
ATOM 1553 C CA . ILE B 1 48 ? 11.82 8.664 21.078 1 92.69 48 ILE B CA 1
ATOM 1554 C C . ILE B 1 48 ? 11.938 8.211 19.625 1 92.69 48 ILE B C 1
ATOM 1556 O O . ILE B 1 48 ? 11.125 7.41 19.156 1 92.69 48 ILE B O 1
ATOM 1560 N N . GLN B 1 49 ? 12.945 8.797 18.969 1 93.38 49 GLN B N 1
ATOM 1561 C CA . GLN B 1 49 ? 13.109 8.539 17.547 1 93.38 49 GLN B CA 1
ATOM 1562 C C . GLN B 1 49 ? 13.125 7.039 17.266 1 93.38 49 GLN B C 1
ATOM 1564 O O . GLN B 1 49 ? 12.5 6.578 16.297 1 93.38 49 GLN B O 1
ATOM 1569 N N . ARG B 1 50 ? 13.75 6.242 18.094 1 89.5 50 ARG B N 1
ATOM 1570 C CA . ARG B 1 50 ? 13.883 4.805 17.875 1 89.5 50 ARG B CA 1
ATOM 1571 C C . ARG B 1 50 ? 12.523 4.117 17.938 1 89.5 50 ARG B C 1
ATOM 1573 O O . ARG B 1 50 ? 12.305 3.098 17.281 1 89.5 50 ARG B O 1
ATOM 1580 N N . GLU B 1 51 ? 11.648 4.711 18.703 1 89.06 51 GLU B N 1
ATOM 1581 C CA . GLU B 1 51 ? 10.312 4.141 18.859 1 89.06 51 GLU B CA 1
ATOM 1582 C C . GLU B 1 51 ? 9.492 4.312 17.578 1 89.06 51 GLU B C 1
ATOM 1584 O O . GLU B 1 51 ? 8.641 3.482 17.266 1 89.06 51 GLU B O 1
ATOM 1589 N N . ILE B 1 52 ? 9.773 5.371 16.859 1 90.06 52 ILE B N 1
ATOM 1590 C CA . ILE B 1 52 ? 9.078 5.625 15.594 1 90.06 52 ILE B CA 1
ATOM 1591 C C . ILE B 1 52 ? 9.438 4.547 14.578 1 90.06 52 ILE B C 1
ATOM 1593 O O . ILE B 1 52 ? 8.57 4.008 13.891 1 90.06 52 ILE B O 1
ATOM 1597 N N . ALA B 1 53 ? 10.719 4.242 14.508 1 88.06 53 ALA B N 1
ATOM 1598 C CA . ALA B 1 53 ? 11.203 3.215 13.586 1 88.06 53 ALA B CA 1
ATOM 1599 C C . ALA B 1 53 ? 10.539 1.869 13.875 1 88.06 53 ALA B C 1
ATOM 1601 O O . ALA B 1 53 ? 10.133 1.16 12.953 1 88.06 53 ALA B O 1
ATOM 1602 N N . VAL B 1 54 ? 10.375 1.531 15.164 1 83.06 54 VAL B N 1
ATOM 1603 C CA . VAL B 1 54 ? 9.781 0.275 15.602 1 83.06 54 VAL B CA 1
ATOM 1604 C C . VAL B 1 54 ? 8.305 0.243 15.219 1 83.06 54 VAL B C 1
ATOM 1606 O O . VAL B 1 54 ? 7.832 -0.726 14.617 1 83.06 54 VAL B O 1
ATOM 1609 N N . ASP B 1 55 ? 7.652 1.359 15.477 1 80.12 55 ASP B N 1
ATOM 1610 C CA . ASP B 1 55 ? 6.215 1.434 15.227 1 80.12 55 ASP B CA 1
ATOM 1611 C C . ASP B 1 55 ? 5.918 1.4 13.727 1 80.12 55 ASP B C 1
ATOM 1613 O O . ASP B 1 55 ? 4.895 0.859 13.305 1 80.12 55 ASP B O 1
ATOM 1617 N N . PHE B 1 56 ? 6.781 1.926 12.938 1 79.5 56 PHE B N 1
ATOM 1618 C CA . PHE B 1 56 ? 6.562 2.01 11.5 1 79.5 56 PHE B CA 1
ATOM 1619 C C . PHE B 1 56 ? 7.145 0.79 10.797 1 79.5 56 PHE B C 1
ATOM 1621 O O . PHE B 1 56 ? 6.973 0.625 9.586 1 79.5 56 PHE B O 1
ATOM 1628 N N . ASN B 1 57 ? 7.715 -0.049 11.516 1 77.75 57 ASN B N 1
ATOM 1629 C CA . ASN B 1 57 ? 8.383 -1.215 10.953 1 77.75 57 ASN B CA 1
ATOM 1630 C C . ASN B 1 57 ? 9.336 -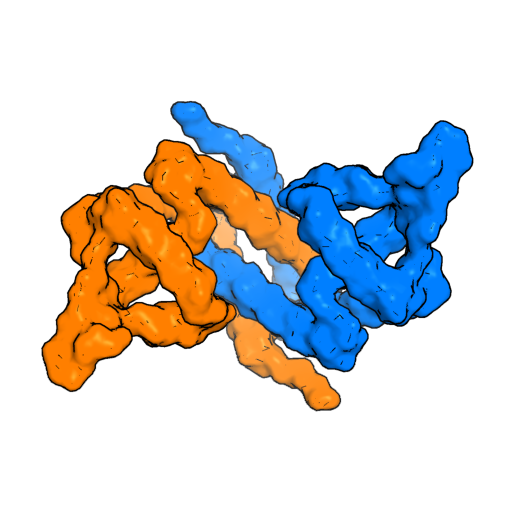0.824 9.828 1 77.75 57 ASN B C 1
ATOM 1632 O O . ASN B 1 57 ? 9.289 -1.407 8.742 1 77.75 57 ASN B O 1
ATOM 1636 N N . MET B 1 58 ? 10.062 0.175 10.008 1 81.25 58 MET B N 1
ATOM 1637 C CA . MET B 1 58 ? 11.062 0.677 9.062 1 81.25 58 MET B CA 1
ATOM 1638 C C . MET B 1 58 ? 12.461 0.627 9.672 1 81.25 58 MET B C 1
ATOM 1640 O O . MET B 1 58 ? 12.609 0.594 10.891 1 81.25 58 MET B O 1
ATOM 1644 N N . GLU B 1 59 ? 13.383 0.637 8.812 1 85.12 59 GLU B N 1
ATOM 1645 C CA . GLU B 1 59 ? 14.773 0.69 9.266 1 85.12 59 GLU B CA 1
ATOM 1646 C C . GLU B 1 59 ? 15.102 2.053 9.867 1 85.12 59 GLU B C 1
ATOM 1648 O O . GLU B 1 59 ? 14.656 3.086 9.367 1 85.12 59 GLU B O 1
ATOM 1653 N N . PRO B 1 60 ? 15.914 1.983 10.875 1 88.25 60 PRO B N 1
ATOM 1654 C CA . PRO B 1 60 ? 16.281 3.234 11.539 1 88.25 60 PRO B CA 1
ATOM 1655 C C . PRO B 1 60 ? 16.859 4.273 10.578 1 88.25 60 PRO B C 1
ATOM 1657 O O . PRO B 1 60 ? 16.531 5.461 10.688 1 88.25 60 PRO B O 1
ATOM 1660 N N . ALA B 1 61 ? 17.609 3.836 9.695 1 88.31 61 ALA B N 1
ATOM 1661 C CA . ALA B 1 61 ? 18.219 4.758 8.742 1 88.31 61 ALA B CA 1
ATOM 1662 C C . ALA B 1 61 ? 17.156 5.449 7.887 1 88.31 61 ALA B C 1
ATOM 1664 O O . ALA B 1 61 ? 17.281 6.637 7.578 1 88.31 61 ALA B O 1
ATOM 1665 N N . SER B 1 62 ? 16.094 4.762 7.512 1 86.81 62 SER B N 1
ATOM 1666 C CA . SER B 1 62 ? 15 5.305 6.703 1 86.81 62 SER B CA 1
ATOM 1667 C C . SER B 1 62 ? 14.219 6.363 7.473 1 86.81 62 SER B C 1
ATOM 1669 O O . SER B 1 62 ? 13.898 7.422 6.926 1 86.81 62 SER B O 1
ATOM 1671 N N . ILE B 1 63 ? 14.023 6.047 8.672 1 91 63 ILE B N 1
ATOM 1672 C CA . ILE B 1 63 ? 13.281 6.984 9.508 1 91 63 ILE B CA 1
ATOM 1673 C C . ILE B 1 63 ? 14.109 8.25 9.727 1 91 63 ILE B C 1
ATOM 1675 O O . ILE B 1 63 ? 13.578 9.359 9.68 1 91 63 ILE B O 1
ATOM 1679 N N . THR B 1 64 ? 15.391 8.023 9.961 1 92.81 64 THR B N 1
ATOM 1680 C CA . THR B 1 64 ? 16.281 9.156 10.172 1 92.81 64 THR B CA 1
ATOM 1681 C C . THR B 1 64 ? 16.25 10.102 8.977 1 92.81 64 THR B C 1
ATOM 1683 O O . THR B 1 64 ? 16.188 11.32 9.141 1 92.81 64 THR B O 1
ATOM 1686 N N . SER B 1 65 ? 16.219 9.539 7.875 1 93.25 65 SER B N 1
ATOM 1687 C CA . SER B 1 65 ? 16.203 10.352 6.66 1 93.25 65 SER B CA 1
ATOM 1688 C C . SER B 1 65 ? 14.914 11.164 6.562 1 93.25 65 SER B C 1
ATOM 1690 O O . SER B 1 65 ? 14.953 12.352 6.23 1 93.25 65 SER B O 1
ATOM 1692 N N . VAL B 1 66 ? 13.836 10.602 6.848 1 92.94 66 VAL B N 1
ATOM 1693 C CA . VAL B 1 66 ? 12.547 11.289 6.789 1 92.94 66 VAL B CA 1
ATOM 1694 C C . VAL B 1 66 ? 12.492 12.375 7.852 1 92.94 66 VAL B C 1
ATOM 1696 O O . VAL B 1 66 ? 12.07 13.5 7.574 1 92.94 66 VAL B O 1
ATOM 1699 N N . LEU B 1 67 ? 13.016 12.039 8.984 1 95 67 LEU B N 1
ATOM 1700 C CA . LEU B 1 67 ? 13 13.008 10.078 1 95 67 LEU B CA 1
ATOM 1701 C C . LEU B 1 67 ? 13.922 14.18 9.781 1 95 67 LEU B C 1
ATOM 1703 O O . LEU B 1 67 ? 13.609 15.32 10.117 1 95 67 LEU B O 1
ATOM 1707 N N . ASN B 1 68 ? 15.078 13.875 9.211 1 95.5 68 ASN B N 1
ATOM 1708 C CA . ASN B 1 68 ? 15.984 14.938 8.805 1 95.5 68 ASN B CA 1
ATOM 1709 C C . ASN B 1 68 ? 15.305 15.93 7.863 1 95.5 68 ASN B C 1
ATOM 1711 O O . ASN B 1 68 ? 15.414 17.141 8.039 1 95.5 68 ASN B O 1
ATOM 1715 N N . SER B 1 69 ? 14.617 15.383 6.957 1 95.06 69 SER B N 1
ATOM 1716 C CA . SER B 1 69 ? 13.906 16.219 5.996 1 95.06 69 SER B CA 1
ATOM 1717 C C . SER B 1 69 ? 12.828 17.062 6.68 1 95.06 69 SER B C 1
ATOM 1719 O O . SER B 1 69 ? 12.648 18.234 6.359 1 95.06 69 SER B O 1
ATOM 1721 N N . MET B 1 70 ? 12.172 16.5 7.586 1 95.94 70 MET B N 1
ATOM 1722 C CA . MET B 1 70 ? 11.102 17.203 8.305 1 95.94 70 MET B CA 1
ATOM 1723 C C . MET B 1 70 ? 11.672 18.281 9.211 1 95.94 70 MET B C 1
ATOM 1725 O O . MET B 1 70 ? 11.078 19.344 9.359 1 95.94 70 MET B O 1
ATOM 1729 N N . GLU B 1 71 ? 12.773 17.969 9.805 1 96.75 71 GLU B N 1
ATOM 1730 C CA . GLU B 1 71 ? 13.438 18.953 10.656 1 96.75 71 GLU B CA 1
ATOM 1731 C C . GLU B 1 71 ? 13.938 20.141 9.836 1 96.75 71 GLU B C 1
ATOM 1733 O O . GLU B 1 71 ? 13.773 21.297 10.234 1 96.75 71 GLU B O 1
ATOM 1738 N N . LYS B 1 72 ? 14.5 19.844 8.758 1 96 72 LYS B N 1
ATOM 1739 C CA . LYS B 1 72 ? 14.969 20.891 7.848 1 96 72 LYS B CA 1
ATOM 1740 C C . LYS B 1 72 ? 13.805 21.766 7.387 1 96 72 LYS B C 1
ATOM 1742 O O . LYS B 1 72 ? 13.969 22.984 7.234 1 96 72 LYS B O 1
ATOM 1747 N N . ALA B 1 73 ? 12.656 21.188 7.25 1 95.06 73 ALA B N 1
ATOM 1748 C CA . ALA B 1 73 ? 11.469 21.906 6.805 1 95.06 73 ALA B CA 1
ATOM 1749 C C . ALA B 1 73 ? 10.812 22.656 7.965 1 95.06 73 ALA B C 1
ATOM 1751 O O . ALA B 1 73 ? 9.828 23.375 7.77 1 95.06 73 ALA B O 1
ATOM 1752 N N . GLY B 1 74 ? 11.359 22.422 9.156 1 96.56 74 GLY B N 1
ATOM 1753 C CA . GLY B 1 74 ? 10.859 23.125 10.328 1 96.56 74 GLY B CA 1
ATOM 1754 C C . GLY B 1 74 ? 9.609 22.5 10.914 1 96.56 74 GLY B C 1
ATOM 1755 O O . GLY B 1 74 ? 8.875 23.141 11.672 1 96.56 74 GLY B O 1
ATOM 1756 N N . LEU B 1 75 ? 9.266 21.25 10.602 1 96.88 75 LEU B N 1
ATOM 1757 C CA . LEU B 1 75 ? 8.039 20.594 11.031 1 96.88 75 LEU B CA 1
ATOM 1758 C C . LEU B 1 75 ? 8.219 19.938 12.398 1 96.88 75 LEU B C 1
ATOM 1760 O O . LEU B 1 75 ? 7.25 19.781 13.141 1 96.88 75 LEU B O 1
ATOM 1764 N N . ILE B 1 76 ? 9.414 19.578 12.633 1 97.62 76 ILE B N 1
ATOM 1765 C CA . ILE B 1 76 ? 9.711 18.922 13.898 1 97.62 76 ILE B CA 1
ATOM 1766 C C . ILE B 1 76 ? 11.023 19.453 14.461 1 97.62 76 ILE B C 1
ATOM 1768 O O . ILE B 1 76 ? 11.766 20.141 13.766 1 97.62 76 ILE B O 1
ATOM 1772 N N . VAL B 1 77 ? 11.258 19.172 15.695 1 97.25 77 VAL B N 1
ATOM 1773 C CA . VAL B 1 77 ? 12.547 19.391 16.359 1 97.25 77 VAL B CA 1
ATOM 1774 C C . VAL B 1 77 ? 12.961 18.125 17.109 1 97.25 77 VAL B C 1
ATOM 1776 O O . VAL B 1 77 ? 12.117 17.344 17.547 1 97.25 77 VAL B O 1
ATOM 1779 N N . ARG B 1 78 ? 14.148 17.875 17.109 1 95.94 78 ARG B N 1
ATOM 1780 C CA . ARG B 1 78 ? 14.703 16.75 17.859 1 95.94 78 ARG B CA 1
ATOM 1781 C C . ARG B 1 78 ? 15.664 17.234 18.938 1 95.94 78 ARG B C 1
ATOM 1783 O O . ARG B 1 78 ? 16.516 18.094 18.672 1 95.94 78 ARG B O 1
ATOM 1790 N N . GLU B 1 79 ? 15.461 16.719 20.078 1 94.38 79 GLU B N 1
ATOM 1791 C CA . GLU B 1 79 ? 16.312 17.109 21.203 1 94.38 79 GLU B CA 1
ATOM 1792 C C . GLU B 1 79 ? 16.766 15.898 22 1 94.38 79 GLU B C 1
ATOM 1794 O O . GLU B 1 79 ? 16 14.938 22.172 1 94.38 79 GLU B O 1
ATOM 1799 N N . PRO B 1 80 ? 17.969 15.977 22.484 1 92.81 80 PRO B N 1
ATOM 1800 C CA . PRO B 1 80 ? 18.438 14.875 23.344 1 92.81 80 PRO B CA 1
ATOM 1801 C C . PRO B 1 80 ? 17.625 14.734 24.625 1 92.81 80 PRO B C 1
ATOM 1803 O O . PRO B 1 80 ? 17.203 15.742 25.203 1 92.81 80 PRO B O 1
ATOM 1806 N N . VAL B 1 81 ? 17.328 13.422 25 1 89.44 81 VAL B N 1
ATOM 1807 C CA . VAL B 1 81 ? 16.625 13.148 26.25 1 89.44 81 VAL B CA 1
ATOM 1808 C C . VAL B 1 81 ? 17.562 13.391 27.422 1 89.44 81 VAL B C 1
ATOM 1810 O O . VAL B 1 81 ? 18.75 13.047 27.375 1 89.44 81 VAL B O 1
ATOM 1813 N N . LYS B 1 82 ? 16.922 13.992 28.359 1 87.31 82 LYS B N 1
ATOM 1814 C CA . LYS B 1 82 ? 17.719 14.219 29.562 1 87.31 82 LYS B CA 1
ATOM 1815 C C . LYS B 1 82 ? 18.25 12.906 30.125 1 87.31 82 LYS B C 1
ATOM 1817 O O . LYS B 1 82 ? 17.5 11.961 30.359 1 87.31 82 LYS B O 1
ATOM 1822 N N . GLY B 1 83 ? 19.531 12.758 30.297 1 89.62 83 GLY B N 1
ATOM 1823 C CA . GLY B 1 83 ? 20.141 11.57 30.859 1 89.62 83 GLY B CA 1
ATOM 1824 C C . GLY B 1 83 ? 20.578 10.562 29.812 1 89.62 83 GLY B C 1
ATOM 1825 O O . GLY B 1 83 ? 21.234 9.57 30.141 1 89.62 83 GLY B O 1
ATOM 1826 N N . ASP B 1 84 ? 20.078 10.703 28.703 1 87.38 84 ASP B N 1
ATOM 1827 C CA . ASP B 1 84 ? 20.453 9.828 27.594 1 87.38 84 ASP B CA 1
ATOM 1828 C C . ASP B 1 84 ? 20.609 10.617 26.297 1 87.38 84 ASP B C 1
ATOM 1830 O O . ASP B 1 84 ? 19.672 10.727 25.516 1 87.38 84 ASP B O 1
ATOM 1834 N N . LYS B 1 85 ? 21.859 11.031 26.031 1 84.25 85 LYS B N 1
ATOM 1835 C CA . LYS B 1 85 ? 22.109 11.93 24.906 1 84.25 85 LYS B CA 1
ATOM 1836 C C . LYS B 1 85 ? 21.969 11.195 23.562 1 84.25 85 LYS B C 1
ATOM 1838 O O . LYS B 1 85 ? 21.797 11.82 22.516 1 84.25 85 LYS B O 1
ATOM 1843 N N . ARG B 1 86 ? 21.938 9.945 23.609 1 85.38 86 ARG B N 1
ATOM 1844 C CA . ARG B 1 86 ? 21.844 9.172 22.375 1 85.38 86 ARG B CA 1
ATOM 1845 C C . ARG B 1 86 ? 20.391 9.023 21.938 1 85.38 86 ARG B C 1
ATOM 1847 O O . ARG B 1 86 ? 20.125 8.781 20.75 1 85.38 86 ARG B O 1
ATOM 1854 N N . ALA B 1 87 ? 19.625 9.18 23 1 89.88 87 ALA B N 1
ATOM 1855 C CA . ALA B 1 87 ? 18.203 9.133 22.672 1 89.88 87 ALA B CA 1
ATOM 1856 C C . ALA B 1 87 ? 17.688 10.516 22.297 1 89.88 87 ALA B C 1
ATOM 1858 O O . ALA B 1 87 ? 17.969 11.508 22.969 1 89.88 87 ALA B O 1
ATOM 1859 N N . LEU B 1 88 ? 17.031 10.555 21.172 1 93.56 88 LEU B N 1
ATOM 1860 C CA . LEU B 1 88 ? 16.5 11.82 20.703 1 93.56 88 LEU B CA 1
ATOM 1861 C C . LEU B 1 88 ? 14.969 11.828 20.797 1 93.56 88 LEU B C 1
ATOM 1863 O O . LEU B 1 88 ? 14.312 10.875 20.359 1 93.56 88 LEU B O 1
ATOM 1867 N N . GLU B 1 89 ? 14.516 12.898 21.406 1 95.25 89 GLU B N 1
ATOM 1868 C CA . GLU B 1 89 ? 13.078 13.125 21.438 1 95.25 89 GLU B CA 1
ATOM 1869 C C . GLU B 1 89 ? 12.625 13.945 20.234 1 95.25 89 GLU B C 1
ATOM 1871 O O . GLU B 1 89 ? 13.289 14.906 19.844 1 95.25 89 GLU B O 1
ATOM 1876 N N . VAL B 1 90 ? 11.508 13.5 19.656 1 96.81 90 VAL B N 1
ATOM 1877 C CA . VAL B 1 90 ? 10.977 14.18 18.469 1 96.81 90 VAL B CA 1
ATOM 1878 C C . VAL B 1 90 ? 9.672 14.898 18.828 1 96.81 90 VAL B C 1
ATOM 1880 O O . VAL B 1 90 ? 8.766 14.297 19.406 1 96.81 90 VAL B O 1
ATOM 1883 N N . ARG B 1 91 ? 9.664 16.188 18.5 1 96.5 91 ARG B N 1
ATOM 1884 C CA . ARG B 1 91 ? 8.477 16.969 18.812 1 96.5 91 ARG B CA 1
ATOM 1885 C C . ARG B 1 91 ? 8.023 17.781 17.594 1 96.5 91 ARG B C 1
ATOM 1887 O O . ARG B 1 91 ? 8.852 18.266 16.812 1 96.5 91 ARG B O 1
ATOM 1894 N N . LEU B 1 92 ? 6.691 17.906 17.562 1 97 92 LEU B N 1
ATOM 1895 C CA . LEU B 1 92 ? 6.145 18.781 16.531 1 97 92 LEU B CA 1
ATOM 1896 C C . LEU B 1 92 ? 6.398 20.25 16.859 1 97 92 LEU B C 1
ATOM 1898 O O . LEU B 1 92 ? 6.305 20.656 18.031 1 97 92 LEU B O 1
ATOM 1902 N N . THR B 1 93 ? 6.738 21.031 15.812 1 97.44 93 THR B N 1
ATOM 1903 C CA . THR B 1 93 ? 6.719 22.484 15.938 1 97.44 93 THR B CA 1
ATOM 1904 C C . THR B 1 93 ? 5.324 23.031 15.664 1 97.44 93 THR B C 1
ATOM 1906 O O . THR B 1 93 ? 4.398 22.281 15.367 1 97.44 93 THR B O 1
ATOM 1909 N N . ASP B 1 94 ? 5.176 24.359 15.859 1 96.69 94 ASP B N 1
ATOM 1910 C CA . ASP B 1 94 ? 3.912 24.984 15.484 1 96.69 94 ASP B CA 1
ATOM 1911 C C . ASP B 1 94 ? 3.609 24.766 14.008 1 96.69 94 ASP B C 1
ATOM 1913 O O . ASP B 1 94 ? 2.469 24.484 13.633 1 96.69 94 ASP B O 1
ATOM 1917 N N . LYS B 1 95 ? 4.641 24.797 13.289 1 96.69 95 LYS B N 1
ATOM 1918 C CA . LYS B 1 95 ? 4.496 24.547 11.859 1 96.69 95 LYS B CA 1
ATOM 1919 C C . LYS B 1 95 ? 4.102 23.094 11.594 1 96.69 95 LYS B C 1
ATOM 1921 O O . LYS B 1 95 ? 3.307 22.812 10.695 1 96.69 95 LYS B O 1
ATOM 1926 N N . GLY B 1 96 ? 4.652 22.203 12.375 1 96.19 96 GLY B N 1
ATOM 1927 C CA . GLY B 1 96 ? 4.301 20.781 12.281 1 96.19 96 GLY B CA 1
ATOM 1928 C C . GLY B 1 96 ? 2.838 20.516 12.57 1 96.19 96 GLY B C 1
ATOM 1929 O O . GLY B 1 96 ? 2.197 19.734 11.867 1 96.19 96 GLY B O 1
ATOM 1930 N N . TYR B 1 97 ? 2.34 21.25 13.508 1 95.5 97 TYR B N 1
ATOM 1931 C CA . TYR B 1 97 ? 0.931 21.109 13.859 1 95.5 97 TYR B CA 1
ATOM 1932 C C . TYR B 1 97 ? 0.04 21.641 12.734 1 95.5 97 TYR B C 1
ATOM 1934 O O . TYR B 1 97 ? -0.991 21.031 12.422 1 95.5 97 TYR B O 1
ATOM 1942 N N . GLU B 1 98 ? 0.454 22.75 12.211 1 95.88 98 GLU B N 1
ATOM 1943 C CA . GLU B 1 98 ? -0.304 23.312 11.102 1 95.88 98 GLU B CA 1
ATOM 1944 C C . GLU B 1 98 ? -0.321 22.359 9.906 1 95.88 98 GLU B C 1
ATOM 1946 O O . GLU B 1 98 ? -1.351 22.203 9.25 1 95.88 98 GLU B O 1
ATOM 1951 N N . LYS B 1 99 ? 0.759 21.75 9.703 1 95.19 99 LYS B N 1
ATOM 1952 C CA . LYS B 1 99 ? 0.851 20.812 8.586 1 95.19 99 LYS B CA 1
ATOM 1953 C C . LYS B 1 99 ? 0.017 19.562 8.844 1 95.19 99 LYS B C 1
ATOM 1955 O O . LYS B 1 99 ? -0.576 19 7.922 1 95.19 99 LYS B O 1
ATOM 1960 N N . LYS B 1 100 ? 0.001 19.188 10.07 1 94.44 100 LYS B N 1
ATOM 1961 C CA . LYS B 1 100 ? -0.843 18.047 10.461 1 94.44 100 LYS B CA 1
ATOM 1962 C C . LYS B 1 100 ? -2.311 18.328 10.141 1 94.44 100 LYS B C 1
ATOM 1964 O O . LYS B 1 100 ? -3.033 17.453 9.688 1 94.44 100 LYS B O 1
ATOM 1969 N N . LYS B 1 101 ? -2.701 19.531 10.359 1 94.69 101 LYS B N 1
ATOM 1970 C CA . LYS B 1 101 ? -4.066 19.922 10.023 1 94.69 101 LYS B CA 1
ATOM 1971 C C . LYS B 1 101 ? -4.309 19.828 8.523 1 94.69 101 LYS B C 1
ATOM 1973 O O . LYS B 1 101 ? -5.379 19.406 8.086 1 94.69 101 LYS B O 1
ATOM 1978 N N . VAL B 1 102 ? -3.312 20.234 7.816 1 94.5 102 VAL B N 1
ATOM 1979 C CA . VAL B 1 102 ? -3.389 20.141 6.363 1 94.5 102 VAL B CA 1
ATOM 1980 C C . VAL B 1 102 ? -3.533 18.688 5.945 1 94.5 102 VAL B C 1
ATOM 1982 O O . VAL B 1 102 ? -4.34 18.359 5.07 1 94.5 102 VAL B O 1
ATOM 1985 N N . VAL B 1 103 ? -2.807 17.828 6.543 1 93.62 103 VAL B N 1
ATOM 1986 C CA . VAL B 1 103 ? -2.873 16.406 6.258 1 93.62 103 VAL B CA 1
ATOM 1987 C C . VAL B 1 103 ? -4.281 15.891 6.535 1 93.62 103 VAL B C 1
ATOM 1989 O O . VAL B 1 103 ? -4.84 15.133 5.738 1 93.62 103 VAL B O 1
ATOM 1992 N N . ASP B 1 104 ? -4.867 16.344 7.594 1 93 104 ASP B N 1
ATOM 1993 C CA . ASP B 1 104 ? -6.227 15.945 7.945 1 93 104 ASP B CA 1
ATOM 1994 C C . ASP B 1 104 ? -7.223 16.391 6.879 1 93 104 ASP B C 1
ATOM 1996 O O . ASP B 1 104 ? -8.102 15.625 6.48 1 93 104 ASP B O 1
ATOM 2000 N N . ASP B 1 105 ? -7.012 17.578 6.492 1 94.06 105 ASP B N 1
ATOM 2001 C CA . ASP B 1 105 ? -7.906 18.125 5.48 1 94.06 105 ASP B CA 1
ATOM 2002 C C . ASP B 1 105 ? -7.812 17.344 4.176 1 94.06 105 ASP B C 1
ATOM 2004 O O . ASP B 1 105 ? -8.828 17.109 3.51 1 94.06 105 ASP B O 1
ATOM 2008 N N . ILE B 1 106 ? -6.664 16.922 3.852 1 92.44 106 ILE B N 1
ATOM 2009 C CA . ILE B 1 106 ? -6.453 16.156 2.633 1 92.44 106 ILE B CA 1
ATOM 2010 C C . ILE B 1 106 ? -7.141 14.797 2.758 1 92.44 106 ILE B C 1
ATOM 2012 O O . ILE B 1 106 ? -7.82 14.344 1.83 1 92.44 106 ILE B O 1
ATOM 2016 N N . PHE B 1 107 ? -7.023 14.211 3.91 1 91.56 107 PHE B N 1
ATOM 2017 C CA . PHE B 1 107 ? -7.656 12.914 4.117 1 91.56 107 PHE B CA 1
ATOM 2018 C C . PHE B 1 107 ? -9.172 13.031 4.031 1 91.56 107 PHE B C 1
ATOM 2020 O O . PHE B 1 107 ? -9.844 12.133 3.516 1 91.56 107 PHE B O 1
ATOM 2027 N N . ILE B 1 108 ? -9.664 14.117 4.547 1 93 108 ILE B N 1
ATOM 2028 C CA . ILE B 1 108 ? -11.102 14.352 4.461 1 93 108 ILE B CA 1
ATOM 2029 C C . ILE B 1 108 ? -11.508 14.508 3 1 93 108 ILE B C 1
ATOM 2031 O O . ILE B 1 108 ? -12.508 13.922 2.562 1 93 108 ILE B O 1
ATOM 2035 N N . LYS B 1 109 ? -10.68 15.242 2.248 1 93.06 109 LYS B N 1
ATOM 2036 C CA . LYS B 1 109 ? -10.945 15.445 0.828 1 93.06 109 LYS B CA 1
ATOM 2037 C C . LYS B 1 109 ? -10.906 14.133 0.061 1 93.06 109 LYS B C 1
ATOM 2039 O O . LYS B 1 109 ? -11.773 13.867 -0.777 1 93.06 109 LYS B O 1
ATOM 2044 N N . VAL B 1 110 ? -9.969 13.352 0.331 1 92.5 110 VAL B N 1
ATOM 2045 C CA . VAL B 1 110 ? -9.828 12.07 -0.346 1 92.5 110 VAL B CA 1
ATOM 2046 C C . VAL B 1 110 ? -11 11.156 0.03 1 92.5 110 VAL B C 1
ATOM 2048 O O . VAL B 1 110 ? -11.555 10.461 -0.826 1 92.5 110 VAL B O 1
ATOM 2051 N N . GLU B 1 111 ? -11.344 11.133 1.291 1 93.19 111 GLU B N 1
ATOM 2052 C CA . GLU B 1 111 ? -12.484 10.344 1.743 1 93.19 111 GLU B CA 1
ATOM 2053 C C . GLU B 1 111 ? -13.758 10.75 1.018 1 93.19 111 GLU B C 1
ATOM 2055 O O . GLU B 1 111 ? -14.539 9.898 0.59 1 93.19 111 GLU B O 1
ATOM 2060 N N . ASP B 1 112 ? -13.914 12.062 0.94 1 93.19 112 ASP B N 1
ATOM 2061 C CA . ASP B 1 112 ? -15.094 12.57 0.247 1 93.19 112 ASP B CA 1
ATOM 2062 C C . ASP B 1 112 ? -15.125 12.109 -1.208 1 93.19 112 ASP B C 1
ATOM 2064 O O . ASP B 1 112 ? -16.188 11.766 -1.735 1 93.19 112 ASP B O 1
ATOM 2068 N N . ALA B 1 113 ? -13.969 12.07 -1.805 1 93.44 113 ALA B N 1
ATOM 2069 C CA . ALA B 1 113 ? -13.867 11.602 -3.184 1 93.44 113 ALA B CA 1
ATOM 2070 C C . ALA B 1 113 ? -14.172 10.109 -3.279 1 93.44 113 ALA B C 1
ATOM 2072 O O . ALA B 1 113 ? -14.906 9.672 -4.168 1 93.44 113 ALA B O 1
ATOM 2073 N N . CYS B 1 114 ? -13.633 9.344 -2.383 1 92.75 114 CYS B N 1
ATOM 2074 C CA . CYS B 1 114 ? -13.828 7.902 -2.357 1 92.75 114 CYS B CA 1
ATOM 2075 C C . CYS B 1 114 ? -15.312 7.551 -2.273 1 92.75 114 CYS B C 1
ATOM 2077 O O . CYS B 1 114 ? -15.773 6.621 -2.939 1 92.75 114 CYS B O 1
ATOM 2079 N N . PHE B 1 115 ? -16 8.312 -1.521 1 93.31 115 PHE B N 1
ATOM 2080 C CA . PHE B 1 115 ? -17.359 7.902 -1.178 1 93.31 115 PHE B CA 1
ATOM 2081 C C . PHE B 1 115 ? -18.375 8.859 -1.774 1 93.31 115 PHE B C 1
ATOM 2083 O O . PHE B 1 115 ? -19.484 9.023 -1.235 1 93.31 115 PHE B O 1
ATOM 2090 N N . GLN B 1 116 ? -17.828 9.453 -2.834 1 92 116 GLN B N 1
ATOM 2091 C CA . GLN B 1 116 ? -18.766 10.273 -3.607 1 92 116 GLN B CA 1
ATOM 2092 C C . GLN B 1 116 ? -19.953 9.453 -4.086 1 92 116 GLN B C 1
ATOM 2094 O O . GLN B 1 116 ? -19.797 8.312 -4.531 1 92 116 GLN B O 1
ATOM 2099 N N . ASN B 1 117 ? -21.188 9.875 -3.871 1 91.75 117 ASN B N 1
ATOM 2100 C CA . ASN B 1 117 ? -22.438 9.281 -4.309 1 91.75 117 ASN B CA 1
ATOM 2101 C C . ASN B 1 117 ? -22.812 8.07 -3.459 1 91.75 117 ASN B C 1
ATOM 2103 O O . ASN B 1 117 ? -23.547 7.184 -3.912 1 91.75 117 ASN B O 1
ATOM 2107 N N . PHE B 1 118 ? -22.156 7.871 -2.387 1 94.62 118 PHE B N 1
ATOM 2108 C CA . PHE B 1 118 ? -22.641 6.938 -1.375 1 94.62 118 PHE B CA 1
ATOM 2109 C C . PHE B 1 118 ? -23.625 7.613 -0.435 1 94.62 118 PHE B C 1
ATOM 2111 O O . PHE B 1 118 ? -23.406 8.742 0.008 1 94.62 118 PHE B O 1
ATOM 2118 N N . ASN B 1 119 ? -24.75 7.02 -0.207 1 94.38 119 ASN B N 1
ATOM 2119 C CA . ASN B 1 119 ? -25.625 7.539 0.846 1 94.38 119 ASN B CA 1
ATOM 2120 C C . ASN B 1 119 ? -25.141 7.113 2.23 1 94.38 119 ASN B C 1
ATOM 2122 O O . ASN B 1 119 ? -24.172 6.359 2.35 1 94.38 119 ASN B O 1
ATOM 2126 N N . GLU B 1 120 ? -25.703 7.656 3.201 1 92.94 120 GLU B N 1
ATOM 2127 C CA . GLU B 1 120 ? -25.219 7.422 4.559 1 92.94 120 GLU B CA 1
ATOM 2128 C C . GLU B 1 120 ? -25.297 5.945 4.93 1 92.94 120 GLU B C 1
ATOM 2130 O O . GLU B 1 120 ? -24.422 5.422 5.617 1 92.94 120 GLU B O 1
ATOM 2135 N N . GLU B 1 121 ? -26.266 5.309 4.473 1 94.56 121 GLU B N 1
ATOM 2136 C CA . GLU B 1 121 ? -26.422 3.881 4.746 1 94.56 121 GLU B CA 1
ATOM 2137 C C . GLU B 1 121 ? -25.312 3.07 4.066 1 94.56 121 GLU B C 1
ATOM 2139 O O . GLU B 1 121 ? -24.766 2.143 4.656 1 94.56 121 GLU B O 1
ATOM 2144 N N . GLU B 1 122 ? -25.031 3.436 2.869 1 94.31 122 GLU B N 1
ATOM 2145 C CA . GLU B 1 122 ? -23.969 2.768 2.119 1 94.31 122 GLU B CA 1
ATOM 2146 C C . GLU B 1 122 ? -22.609 2.984 2.773 1 94.31 122 GLU B C 1
ATOM 2148 O O . GLU B 1 122 ? -21.797 2.064 2.84 1 94.31 122 GLU B O 1
ATOM 2153 N N . LYS B 1 123 ? -22.391 4.168 3.254 1 93.81 123 LYS B N 1
ATOM 2154 C CA . LYS B 1 123 ? -21.141 4.473 3.934 1 93.81 123 LYS B CA 1
ATOM 2155 C C . LYS B 1 123 ? -20.984 3.641 5.203 1 93.81 123 LYS B C 1
ATOM 2157 O O . LYS B 1 123 ? -19.891 3.139 5.496 1 93.81 123 LYS B O 1
ATOM 2162 N N . LEU B 1 124 ? -22.047 3.52 5.867 1 93.81 124 LEU B N 1
ATOM 2163 C CA . LEU B 1 124 ? -22.016 2.729 7.094 1 93.81 124 LEU B CA 1
ATOM 2164 C C . LEU B 1 124 ? -21.75 1.258 6.785 1 93.81 124 LEU B C 1
ATOM 2166 O O . LEU B 1 124 ? -21 0.595 7.5 1 93.81 124 LEU B O 1
ATOM 2170 N N . GLN B 1 125 ? -22.359 0.784 5.742 1 94.44 125 GLN B N 1
ATOM 2171 C CA . GLN B 1 125 ? -22.141 -0.597 5.328 1 94.44 125 GLN B CA 1
ATOM 2172 C C . GLN B 1 125 ? -20.688 -0.813 4.906 1 94.44 125 GLN B C 1
ATOM 2174 O O . GLN B 1 125 ? -20.078 -1.824 5.262 1 94.44 125 GLN B O 1
ATOM 2179 N N . ALA B 1 126 ? -20.188 0.128 4.152 1 93.69 126 ALA B N 1
ATOM 2180 C CA . ALA B 1 126 ? -18.781 0.057 3.738 1 93.69 126 ALA B CA 1
ATOM 2181 C C . ALA B 1 126 ? -17.859 0.022 4.949 1 93.69 126 ALA B C 1
ATOM 2183 O O . ALA B 1 126 ? -16.906 -0.769 4.992 1 93.69 126 ALA B O 1
ATOM 2184 N N . LYS B 1 127 ? -18.172 0.857 5.855 1 93.44 127 LYS B N 1
ATOM 2185 C CA . LYS B 1 127 ? -17.391 0.892 7.098 1 93.44 127 LYS B CA 1
ATOM 2186 C C . LYS B 1 127 ? -17.422 -0.464 7.797 1 93.44 127 LYS B C 1
ATOM 2188 O O . LYS B 1 127 ? -16.375 -0.966 8.227 1 93.44 127 LYS B O 1
ATOM 2193 N N . ASN B 1 128 ? -18.562 -1.009 7.879 1 94.81 128 ASN B N 1
ATOM 2194 C CA . ASN B 1 128 ? -18.719 -2.303 8.531 1 94.81 128 ASN B CA 1
ATOM 2195 C C . ASN B 1 128 ? -17.938 -3.396 7.801 1 94.81 128 ASN B C 1
ATOM 2197 O O . ASN B 1 128 ? -17.297 -4.238 8.43 1 94.81 128 ASN B O 1
ATOM 2201 N N . PHE B 1 129 ? -18.047 -3.398 6.516 1 94.56 129 PHE B N 1
ATOM 2202 C CA . PHE B 1 129 ? -17.328 -4.387 5.723 1 94.56 129 PHE B CA 1
ATOM 2203 C C . PHE B 1 129 ? -15.82 -4.246 5.914 1 94.56 129 PHE B C 1
ATOM 2205 O O . PHE B 1 129 ? -15.117 -5.242 6.113 1 94.56 129 PHE B O 1
ATOM 2212 N N . LEU B 1 130 ? -15.312 -3.016 5.855 1 94.19 130 LEU B N 1
ATOM 2213 C CA . LEU B 1 130 ? -13.883 -2.771 6.016 1 94.19 130 LEU B CA 1
ATOM 2214 C C . LEU B 1 130 ? -13.406 -3.205 7.398 1 94.19 130 LEU B C 1
ATOM 2216 O O . LEU B 1 130 ? -12.328 -3.779 7.535 1 94.19 130 LEU B O 1
ATOM 2220 N N . LYS B 1 131 ? -14.203 -2.963 8.391 1 94.69 131 LYS B N 1
ATOM 2221 C CA . LYS B 1 131 ? -13.875 -3.391 9.75 1 94.69 131 LYS B CA 1
ATOM 2222 C C . LYS B 1 131 ? -13.789 -4.91 9.844 1 94.69 131 LYS B C 1
ATOM 2224 O O . LYS B 1 131 ? -12.867 -5.449 10.453 1 94.69 131 LYS B O 1
ATOM 2229 N N . ARG B 1 132 ? -14.727 -5.547 9.289 1 95.62 132 ARG B N 1
ATOM 2230 C CA . ARG B 1 132 ? -14.742 -7.004 9.305 1 95.62 132 ARG B CA 1
ATOM 2231 C C . ARG B 1 132 ? -13.531 -7.57 8.57 1 95.62 132 ARG B C 1
ATOM 2233 O O . ARG B 1 132 ? -12.914 -8.539 9.023 1 95.62 132 ARG B O 1
ATOM 2240 N N . ILE B 1 133 ? -13.211 -7.016 7.438 1 94.62 133 ILE B N 1
ATOM 2241 C CA . ILE B 1 133 ? -12.047 -7.449 6.672 1 94.62 133 ILE B CA 1
ATOM 2242 C C . ILE B 1 133 ? -10.781 -7.262 7.508 1 94.62 133 ILE B C 1
ATOM 2244 O O . ILE B 1 133 ? -9.945 -8.164 7.586 1 94.62 133 ILE B O 1
ATOM 2248 N N . HIS B 1 134 ? -10.695 -6.121 8.094 1 94.25 134 HIS B N 1
ATOM 2249 C CA . HIS B 1 134 ? -9.539 -5.828 8.945 1 94.25 134 HIS B CA 1
ATOM 2250 C C . HIS B 1 134 ? -9.414 -6.852 10.07 1 94.25 134 HIS B C 1
ATOM 2252 O O . HIS B 1 134 ? -8.328 -7.387 10.305 1 94.25 134 HIS B O 1
ATOM 2258 N N . ASN B 1 135 ? -10.469 -7.094 10.711 1 94.62 135 ASN B N 1
ATOM 2259 C CA . ASN B 1 135 ? -10.469 -8.039 11.82 1 94.62 135 ASN B CA 1
ATOM 2260 C C . ASN B 1 135 ? -10.141 -9.453 11.352 1 94.62 135 ASN B C 1
ATOM 2262 O O . ASN B 1 135 ? -9.422 -10.18 12.039 1 94.62 135 ASN B O 1
ATOM 2266 N N . ASN B 1 136 ? -10.695 -9.836 10.219 1 95 136 ASN B N 1
ATOM 2267 C CA . ASN B 1 136 ? -10.406 -11.141 9.648 1 95 136 ASN B CA 1
ATOM 2268 C C . ASN B 1 136 ? -8.914 -11.312 9.367 1 95 136 ASN B C 1
ATOM 2270 O O . ASN B 1 136 ? -8.328 -12.344 9.688 1 95 136 ASN B O 1
ATOM 2274 N N . LEU B 1 137 ? -8.336 -10.281 8.805 1 92.69 137 LEU B N 1
ATOM 2275 C CA . LEU B 1 137 ? -6.918 -10.336 8.469 1 92.69 137 LEU B CA 1
ATOM 2276 C C . LEU B 1 137 ? -6.062 -10.336 9.727 1 92.69 137 LEU B C 1
ATOM 2278 O O . LEU B 1 137 ? -5.027 -11.008 9.781 1 92.69 137 LEU B O 1
ATOM 2282 N N . LEU B 1 138 ? -6.5 -9.594 10.695 1 90.88 138 LEU B N 1
ATOM 2283 C CA . LEU B 1 138 ? -5.773 -9.523 11.961 1 90.88 138 LEU B CA 1
ATOM 2284 C C . LEU B 1 138 ? -5.73 -10.891 12.633 1 90.88 138 LEU B C 1
ATOM 2286 O O . LEU B 1 138 ? -4.707 -11.281 13.203 1 90.88 138 LEU B O 1
ATOM 2290 N N . LYS B 1 139 ? -6.793 -11.586 12.461 1 90.88 139 LYS B N 1
ATOM 2291 C CA . LYS B 1 139 ? -6.926 -12.883 13.117 1 90.88 139 LYS B CA 1
ATOM 2292 C C . LYS B 1 139 ? -6.355 -14 12.242 1 90.88 139 LYS B C 1
ATOM 2294 O O . LYS B 1 139 ? -6.148 -15.117 12.719 1 90.88 139 LYS B O 1
ATOM 2299 N N . TRP B 1 140 ? -6.215 -13.633 11 1 87.38 140 TRP B N 1
ATOM 2300 C CA . TRP B 1 140 ? -5.77 -14.648 10.055 1 87.38 140 TRP B CA 1
ATOM 2301 C C . TRP B 1 140 ? -4.352 -15.109 10.375 1 87.38 140 TRP B C 1
ATOM 2303 O O . TRP B 1 140 ? -3.416 -14.312 10.383 1 87.38 140 TRP B O 1
ATOM 2313 N N . GLU B 1 141 ? -4.133 -16.297 10.781 1 77.62 141 GLU B N 1
ATOM 2314 C CA . GLU B 1 141 ? -2.863 -16.969 11.023 1 77.62 141 GLU B CA 1
ATOM 2315 C C . GLU B 1 141 ? -2.658 -18.125 10.031 1 77.62 141 GLU B C 1
ATOM 2317 O O . GLU B 1 141 ? -3.115 -19.234 10.273 1 77.62 141 GLU B O 1
ATOM 2322 N N . PRO B 1 142 ? -2.213 -17.609 8.852 1 67.25 142 PRO B N 1
ATOM 2323 C CA . PRO B 1 142 ? -2.074 -18.719 7.902 1 67.25 142 PRO B CA 1
ATOM 2324 C C . PRO B 1 142 ? -1.181 -19.844 8.43 1 67.25 142 PRO B C 1
ATOM 2326 O O . PRO B 1 142 ? -0.267 -19.578 9.219 1 67.25 142 PRO B O 1
ATOM 2329 N N . ASP B 1 143 ? -1.621 -21.078 8.633 1 57.03 143 ASP B N 1
ATOM 2330 C CA . ASP B 1 143 ? -0.93 -22.281 9.117 1 57.03 143 ASP B CA 1
ATOM 2331 C C . ASP B 1 143 ? 0.532 -22.281 8.672 1 57.03 143 ASP B C 1
ATOM 2333 O O . ASP B 1 143 ? 0.864 -21.766 7.602 1 57.03 143 ASP B O 1
ATOM 2337 N N . ASN B 1 144 ? 1.682 -22.391 9.625 1 43.41 144 ASN B N 1
AT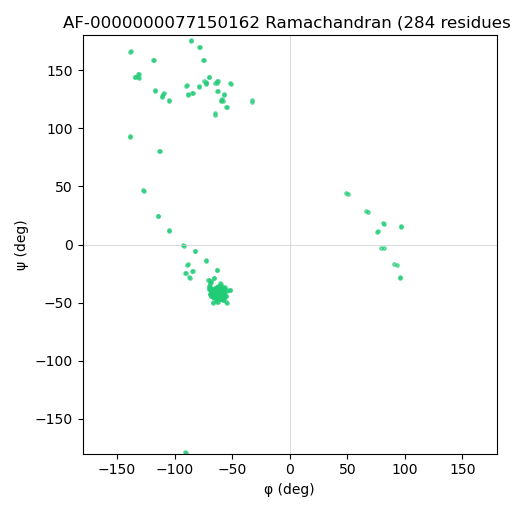OM 2338 C CA . ASN B 1 144 ? 3.014 -22.938 9.383 1 43.41 144 ASN B CA 1
ATOM 2339 C C . ASN B 1 144 ? 3.004 -23.953 8.234 1 43.41 144 ASN B C 1
ATOM 2341 O O . ASN B 1 144 ? 2.029 -24.688 8.055 1 43.41 144 ASN B O 1
#

Sequence (288 aa):
MEPKELNLLLIKVGAIHRRKSANEFMKQELSSGQPRILNYLFQNNGCIQREIAVDFNMEPASITSVLNSMEKAGLIVREPVKGDKRALEVRLTDKGYEKKKVVDDIFIKVEDACFQNFNEEEKLQAKNFLKRIHNNLLKWEPDNMEPKELNLLLIKVGAIHRRKSANEFMKQELSSGQPRILNYLFQNNGCIQREIAVDFNMEPASITSVLNSMEKAGLIVREPVKGDKRALEVRLTDKGYEKKKVVDDIFIKVEDACFQNFNEEEKLQAKNFLKRIHNNLLKWEPDN

Secondary structure (DSSP, 8-state):
--TTHHHHHHHHHHHHHHHHHHHHHHHTT--TTHHHHHHHHHHSTTEEHHHHHHHHT--HHHHHHHHHHHHHTTSEEEEEETTEEEEEEEEE-HHHHHHHHHHHHHHHHHHHHHTTT--HHHHHHHHHHHHHHHHHHHH-----/--TTHHHHHHHHHHHHHHHHHHHHHHHTT--TTHHHHHHHHHHSTTEEHHHHHHHHT--HHHHHHHHHHHHHTTSEEEEEETTEEEEEEEEE-HHHHHHHHHHHHHHHHHHHHHTTT--HHHHHHHHHHH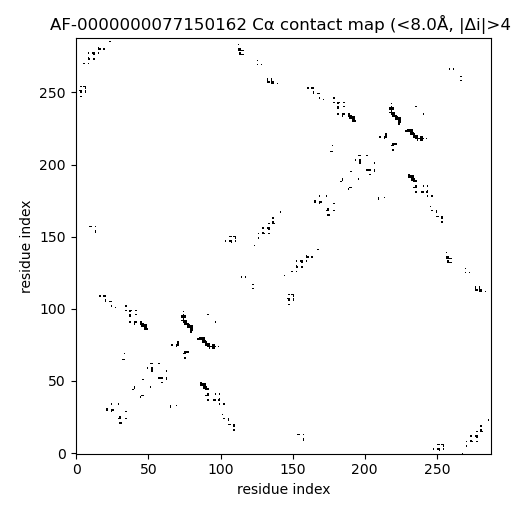HHHHHHHHH-----

Nearest PDB structures (foldseek):
  3bpx-assembly1_A  TM=8.322E-01  e=7.779E-08  unclassified
  3s2w-assembly4_H  TM=8.258E-01  e=2.852E-07  Methanosarcina mazei Go1
  5h3r-assembly1_B  TM=7.821E-01  e=1.424E-06  Escherichia coli K-12
  6pcp-assembly2_C  TM=7.695E-01  e=4.077E-06  Bordetella pertussis
  7kfq-assembly1_A  TM=6.745E-01  e=3.184E-06  Variovorax paradoxus

Solvent-accessible surface area (backbone atoms only — not comparable to full-atom values): 15512 Å² total; per-residue (Å²): 130,64,85,42,48,64,43,50,42,53,52,50,35,46,50,52,51,51,51,55,50,48,53,56,32,45,76,70,75,36,58,91,65,47,62,58,48,42,54,50,34,71,77,39,60,54,37,46,54,69,54,50,18,63,74,64,73,46,54,62,70,60,46,48,53,54,48,51,53,35,36,75,71,45,27,32,47,73,42,62,35,88,95,35,73,85,42,36,25,36,30,67,31,75,55,22,51,54,47,39,51,50,50,49,52,48,42,40,52,50,36,50,37,35,49,57,92,51,52,73,68,52,50,51,49,49,45,50,52,45,50,48,28,37,51,32,50,72,66,51,67,81,78,132,130,64,85,42,49,62,44,51,42,52,51,50,34,46,50,51,51,49,51,55,50,48,56,56,32,44,77,69,76,37,58,91,66,45,62,59,49,42,54,50,35,72,77,40,60,52,37,46,54,71,55,51,19,62,75,64,73,45,53,61,68,59,46,49,52,55,48,50,54,35,37,74,71,48,28,31,47,74,42,62,35,89,96,34,75,86,44,36,26,36,32,66,30,74,57,24,52,54,47,39,52,49,48,51,51,48,43,39,51,50,36,50,37,35,47,57,92,51,52,73,68,54,49,51,49,50,45,50,53,45,49,50,28,36,50,31,50,71,67,51,66,79,78,132

Organism: Ruminiclostridium cellulolyticum (strain ATCC 35319 / DSM 5812 / JCM 6584 / H10) (NCBI:txid394503)